Protein AF-A0A3D4XK20-F1 (afdb_monomer)

Sequence (192 aa):
MNPMIFRHKNAVRIKNGLNKYILTINEYNRIDTAYIFNFGKYAPDPLKRDHFRYHAPFIYSQFPIFECDQYLFMTFHTGSLSDRPAKMFRKGGAVGEYDYDFECSVFNKKTGEFQFILQPEINQLGFVEDFEGGPAVWPKYVSSDGYMITYMYAHEFKAHAETHEVSERFKQIAHSLKDTDNPVIVRVKLKQ

Mean predicted aligned error: 4.46 Å

Structure (mmCIF, N/CA/C/O backbone):
data_AF-A0A3D4XK20-F1
#
_entry.id   AF-A0A3D4XK20-F1
#
loop_
_atom_site.group_PDB
_atom_site.id
_atom_site.type_symbol
_atom_site.label_atom_id
_atom_site.label_alt_id
_atom_site.label_comp_id
_atom_site.label_asym_id
_atom_site.label_entity_id
_atom_site.label_seq_id
_atom_site.pdbx_PDB_ins_code
_atom_site.Cartn_x
_atom_site.Cartn_y
_atom_site.Cartn_z
_atom_site.occupancy
_atom_site.B_iso_or_equiv
_atom_site.auth_seq_id
_atom_site.auth_comp_id
_atom_site.auth_asym_id
_atom_site.auth_atom_id
_atom_site.pdbx_PDB_model_num
ATOM 1 N N . MET A 1 1 ? 18.146 -7.432 -3.112 1.00 71.81 1 MET A N 1
ATOM 2 C CA . MET A 1 1 ? 16.681 -7.546 -2.927 1.00 71.81 1 MET A CA 1
ATOM 3 C C . MET A 1 1 ? 16.246 -8.912 -3.418 1.00 71.81 1 MET A C 1
ATOM 5 O O . MET A 1 1 ? 16.754 -9.352 -4.443 1.00 71.81 1 MET A O 1
ATOM 9 N N . ASN A 1 2 ? 15.361 -9.593 -2.693 1.00 76.00 2 ASN A N 1
ATOM 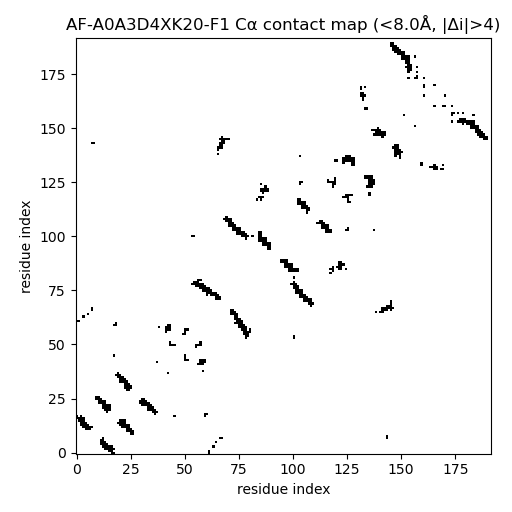10 C CA . ASN A 1 2 ? 14.953 -10.950 -3.057 1.00 76.00 2 ASN A CA 1
ATOM 11 C C . ASN A 1 2 ? 13.857 -10.919 -4.133 1.00 76.00 2 ASN A C 1
ATOM 13 O O . ASN A 1 2 ? 13.011 -10.018 -4.103 1.00 76.00 2 ASN A O 1
ATOM 17 N N . PRO A 1 3 ? 13.858 -11.866 -5.088 1.00 84.81 3 PRO A N 1
ATOM 18 C CA . PRO A 1 3 ? 12.727 -12.038 -5.985 1.00 84.81 3 PRO A CA 1
ATOM 19 C C . PRO A 1 3 ? 11.470 -12.371 -5.177 1.00 84.81 3 PRO A C 1
ATOM 21 O O . PRO A 1 3 ? 11.547 -13.006 -4.124 1.00 84.81 3 PRO A O 1
ATOM 24 N N . MET A 1 4 ? 10.313 -11.940 -5.673 1.00 88.75 4 MET A N 1
ATOM 25 C CA . MET A 1 4 ? 9.028 -12.215 -5.030 1.00 88.75 4 MET A CA 1
ATOM 26 C C . MET A 1 4 ? 8.110 -12.940 -5.993 1.00 88.75 4 MET A C 1
ATOM 28 O O . MET A 1 4 ? 8.011 -12.568 -7.164 1.00 88.75 4 MET A O 1
ATOM 32 N N . ILE A 1 5 ? 7.425 -13.951 -5.471 1.00 91.12 5 ILE A N 1
ATOM 33 C CA . ILE A 1 5 ? 6.418 -14.711 -6.196 1.00 91.12 5 ILE A CA 1
ATOM 34 C C . ILE A 1 5 ? 5.080 -14.458 -5.513 1.00 91.12 5 ILE A C 1
ATOM 36 O O . ILE A 1 5 ? 4.965 -14.599 -4.297 1.00 91.12 5 ILE A O 1
ATOM 40 N N . PHE A 1 6 ? 4.079 -14.065 -6.289 1.00 91.44 6 PHE A N 1
ATOM 41 C CA . PHE A 1 6 ? 2.705 -13.914 -5.819 1.00 91.44 6 PHE A CA 1
ATOM 42 C C . PHE A 1 6 ? 1.738 -14.387 -6.900 1.00 91.44 6 PHE A C 1
ATOM 44 O O . PHE A 1 6 ? 2.140 -14.661 -8.028 1.00 91.44 6 PHE A O 1
ATOM 51 N N . ARG A 1 7 ? 0.462 -14.551 -6.557 1.00 91.62 7 ARG A N 1
ATOM 52 C CA . ARG A 1 7 ? -0.546 -15.084 -7.477 1.00 91.62 7 ARG A CA 1
ATOM 53 C C . ARG A 1 7 ? -1.641 -14.059 -7.707 1.00 91.62 7 ARG A C 1
ATOM 55 O O . ARG A 1 7 ? -2.091 -13.419 -6.762 1.00 91.62 7 ARG A O 1
ATOM 62 N N . HIS A 1 8 ? -2.118 -13.990 -8.941 1.00 92.00 8 HIS A N 1
ATOM 63 C CA . HIS A 1 8 ? -3.358 -13.312 -9.282 1.00 92.00 8 HIS A CA 1
ATOM 64 C C . HIS A 1 8 ? -4.202 -14.247 -10.153 1.00 92.00 8 HIS A C 1
ATOM 66 O O . HIS A 1 8 ? -3.810 -14.606 -11.265 1.00 92.00 8 HIS A O 1
ATOM 72 N N . LYS A 1 9 ? -5.354 -14.679 -9.621 1.00 91.06 9 LYS A N 1
ATOM 73 C CA . LYS A 1 9 ? -6.204 -15.726 -10.216 1.00 91.06 9 LYS A CA 1
ATOM 74 C C . LYS A 1 9 ? -5.398 -17.007 -10.504 1.00 91.06 9 LYS A C 1
ATOM 76 O O . LYS A 1 9 ? -4.805 -17.573 -9.584 1.00 91.06 9 LYS A O 1
ATOM 81 N N . ASN A 1 10 ? -5.365 -17.443 -11.762 1.00 89.62 10 ASN A N 1
ATOM 82 C CA . ASN A 1 10 ? -4.671 -18.653 -12.211 1.00 89.62 10 ASN A CA 1
ATOM 83 C C . ASN A 1 10 ? -3.238 -18.379 -12.691 1.00 89.62 10 ASN A C 1
ATOM 85 O O . ASN A 1 10 ? -2.559 -19.295 -13.137 1.00 89.62 10 ASN A O 1
ATOM 89 N N . ALA A 1 11 ? -2.773 -17.131 -12.605 1.00 92.38 11 ALA A N 1
ATOM 90 C CA . ALA A 1 11 ? -1.464 -16.735 -13.092 1.00 92.38 11 ALA A CA 1
ATOM 91 C C . ALA A 1 11 ? -0.498 -16.447 -11.937 1.00 92.38 11 ALA A C 1
ATOM 93 O O . ALA A 1 11 ? -0.863 -15.865 -10.907 1.00 92.38 11 ALA A O 1
ATOM 94 N N . VAL A 1 12 ? 0.760 -16.834 -12.133 1.00 94.38 12 VAL A N 1
ATOM 95 C CA . VAL A 1 12 ? 1.858 -16.540 -11.211 1.00 94.38 12 VAL A CA 1
ATOM 96 C C . VAL A 1 12 ? 2.520 -15.235 -11.637 1.00 94.38 12 VAL A C 1
ATOM 98 O O . VAL A 1 12 ? 2.692 -14.954 -12.821 1.00 94.38 12 VAL A O 1
ATOM 101 N N . ARG A 1 13 ? 2.888 -14.414 -10.662 1.00 93.62 13 ARG A N 1
ATOM 102 C CA . ARG A 1 13 ? 3.628 -13.170 -10.838 1.00 93.62 13 ARG A CA 1
ATOM 103 C C . ARG A 1 13 ? 5.025 -13.345 -10.275 1.00 93.62 13 ARG A C 1
ATOM 105 O O . ARG A 1 13 ? 5.178 -13.826 -9.154 1.00 93.62 13 ARG A O 1
ATOM 112 N N . ILE A 1 14 ? 6.029 -12.918 -11.031 1.00 92.25 14 ILE A N 1
ATOM 113 C CA . ILE A 1 14 ? 7.422 -12.876 -10.591 1.00 92.25 14 ILE A CA 1
ATOM 114 C C . ILE A 1 14 ? 7.901 -11.435 -10.634 1.00 92.25 14 ILE A C 1
ATOM 116 O O . ILE A 1 14 ? 8.051 -10.851 -11.706 1.00 92.25 14 ILE A O 1
ATOM 120 N N . LYS A 1 15 ? 8.203 -10.878 -9.464 1.00 89.75 15 LYS A N 1
ATOM 121 C CA . LYS A 1 15 ? 8.967 -9.640 -9.340 1.00 89.75 15 LYS A CA 1
ATOM 122 C C . LYS A 1 15 ? 10.445 -9.990 -9.301 1.00 89.75 15 LYS A C 1
ATOM 124 O O . LYS A 1 15 ? 10.901 -10.652 -8.366 1.00 89.75 15 LYS A O 1
ATOM 129 N N . ASN A 1 16 ? 11.195 -9.565 -10.313 1.00 78.06 16 ASN A N 1
ATOM 130 C CA . ASN A 1 16 ? 12.624 -9.852 -10.361 1.00 78.06 16 ASN A CA 1
ATOM 131 C C . ASN A 1 16 ? 13.391 -9.057 -9.282 1.00 78.06 16 ASN A C 1
ATOM 133 O O . ASN A 1 16 ? 12.976 -7.976 -8.862 1.00 78.06 16 ASN A O 1
ATOM 137 N N . GLY A 1 17 ? 14.530 -9.590 -8.827 1.00 67.44 17 GLY A N 1
ATOM 138 C CA . GLY A 1 17 ? 15.315 -9.075 -7.690 1.00 67.44 17 GLY A CA 1
ATOM 139 C C . GLY A 1 17 ? 15.980 -7.699 -7.867 1.00 67.44 17 GLY A C 1
ATOM 140 O O . GLY A 1 17 ? 16.887 -7.368 -7.111 1.00 67.44 17 GLY A O 1
ATOM 141 N N . LEU A 1 18 ? 15.542 -6.894 -8.838 1.00 66.19 18 LEU A N 1
ATOM 142 C CA . LEU A 1 18 ? 16.057 -5.555 -9.154 1.00 66.19 18 LEU A CA 1
ATOM 143 C C . LEU A 1 18 ? 14.940 -4.525 -9.390 1.00 66.19 18 LEU A C 1
ATOM 145 O O . LEU A 1 18 ? 15.214 -3.432 -9.870 1.00 66.19 18 LEU A O 1
ATOM 149 N N . ASN A 1 19 ? 13.684 -4.866 -9.073 1.00 73.75 19 ASN A N 1
ATOM 150 C CA . ASN A 1 19 ? 12.516 -3.989 -9.245 1.00 73.75 19 ASN A CA 1
ATOM 151 C C . ASN A 1 19 ? 12.283 -3.498 -10.665 1.00 73.75 19 ASN A C 1
ATOM 153 O O . ASN A 1 19 ? 11.668 -2.458 -10.848 1.00 73.75 19 ASN A O 1
ATOM 157 N N . LYS A 1 20 ? 12.760 -4.228 -11.669 1.00 82.12 20 LYS A N 1
ATOM 158 C CA . LYS A 1 20 ? 12.630 -3.800 -13.061 1.00 82.12 20 LYS A CA 1
ATOM 159 C C . LYS A 1 20 ? 11.367 -4.352 -13.704 1.00 82.12 20 LYS A C 1
ATOM 161 O O . LYS A 1 20 ? 10.763 -3.679 -14.530 1.00 82.12 20 LYS A O 1
ATOM 166 N N . TYR A 1 21 ? 10.976 -5.565 -13.316 1.00 89.50 21 TYR A N 1
ATOM 167 C CA . TYR A 1 21 ? 9.881 -6.280 -13.953 1.00 89.50 21 TYR A CA 1
ATOM 168 C C . TYR A 1 21 ? 8.972 -6.971 -12.943 1.00 89.50 21 TYR A C 1
ATOM 170 O O . TYR A 1 21 ? 9.456 -7.600 -11.996 1.00 89.50 21 TYR A O 1
ATOM 178 N N . ILE A 1 22 ? 7.670 -6.932 -13.222 1.00 93.44 22 ILE A N 1
ATOM 179 C CA . ILE A 1 22 ? 6.710 -7.949 -12.784 1.00 93.44 22 ILE A CA 1
ATOM 180 C C . ILE A 1 22 ? 6.321 -8.741 -14.025 1.00 93.44 22 ILE A C 1
ATOM 182 O O . ILE A 1 22 ? 5.695 -8.206 -14.939 1.00 93.44 22 ILE A O 1
ATOM 186 N N . LEU A 1 23 ? 6.708 -10.008 -14.058 1.00 94.06 23 LEU A N 1
ATOM 187 C CA . LEU A 1 23 ? 6.415 -10.924 -15.152 1.00 94.06 23 LEU A CA 1
ATOM 188 C C . LEU A 1 23 ? 5.221 -11.792 -14.781 1.00 94.06 23 LEU A C 1
ATOM 190 O O . LEU A 1 23 ? 5.143 -12.296 -13.660 1.00 94.06 23 LEU A O 1
ATOM 194 N N . THR A 1 24 ? 4.313 -11.988 -15.725 1.00 94.88 24 THR A N 1
ATOM 195 C CA . THR A 1 24 ? 3.222 -12.952 -15.599 1.00 94.88 24 THR A CA 1
ATOM 196 C C . THR A 1 24 ? 3.633 -14.267 -16.224 1.00 94.88 24 THR A C 1
ATOM 198 O O . THR A 1 24 ? 3.989 -14.280 -17.393 1.00 94.88 24 THR A O 1
ATOM 201 N N . ILE A 1 25 ? 3.547 -15.355 -15.464 1.00 95.19 25 ILE A N 1
ATOM 202 C CA . ILE A 1 25 ? 3.554 -16.722 -15.982 1.00 95.19 25 ILE A CA 1
ATOM 203 C C . ILE A 1 25 ? 2.107 -17.206 -15.996 1.00 95.19 25 ILE A C 1
ATOM 205 O O . ILE A 1 25 ? 1.456 -17.273 -14.947 1.00 95.19 25 ILE A O 1
ATOM 209 N N . ASN A 1 26 ? 1.600 -17.508 -17.185 1.00 93.56 26 ASN A N 1
ATOM 210 C CA . ASN A 1 26 ? 0.245 -18.016 -17.363 1.00 93.56 26 ASN A CA 1
ATOM 211 C C . ASN A 1 26 ? 0.148 -19.531 -17.137 1.00 93.56 26 ASN A C 1
ATOM 213 O O . ASN A 1 26 ? 1.140 -20.208 -16.873 1.00 93.56 26 ASN A O 1
ATOM 217 N N . GLU A 1 27 ? -1.065 -20.065 -17.263 1.00 92.75 27 GLU A N 1
ATOM 218 C CA . GLU A 1 27 ? -1.370 -21.490 -17.068 1.00 92.75 27 GLU A CA 1
ATOM 219 C C . GLU A 1 27 ? -0.611 -22.435 -18.022 1.00 92.75 27 GLU A C 1
ATOM 221 O O . GLU A 1 27 ? -0.456 -23.615 -17.724 1.00 92.75 27 GLU A O 1
ATOM 226 N N . TYR A 1 28 ? -0.074 -21.914 -19.131 1.00 94.25 28 TYR A N 1
ATOM 227 C CA . TYR A 1 28 ? 0.740 -22.660 -20.097 1.00 94.25 28 TYR A CA 1
ATOM 228 C C . TYR A 1 28 ? 2.248 -22.544 -19.830 1.00 94.25 28 TYR A C 1
ATOM 230 O O . TYR A 1 28 ? 3.051 -22.892 -20.699 1.00 94.25 28 TYR A O 1
ATOM 238 N N . ASN A 1 29 ? 2.651 -22.025 -18.664 1.00 90.94 29 ASN A N 1
ATOM 239 C CA . ASN A 1 29 ? 4.041 -21.734 -18.295 1.00 90.94 29 ASN A CA 1
ATOM 240 C C . ASN A 1 29 ? 4.752 -20.766 -19.260 1.00 90.94 29 A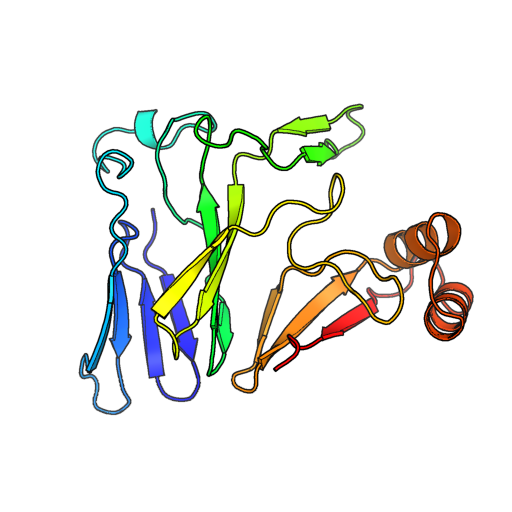SN A C 1
ATOM 242 O O . ASN A 1 29 ? 5.971 -20.826 -19.428 1.00 90.94 29 ASN A O 1
ATOM 246 N N . ARG A 1 30 ? 4.003 -19.863 -19.905 1.00 94.19 30 ARG A N 1
ATOM 247 C CA . ARG A 1 30 ? 4.546 -18.835 -20.807 1.00 94.19 30 ARG A CA 1
ATOM 248 C C . ARG A 1 30 ? 4.486 -17.462 -20.158 1.00 94.19 30 ARG A C 1
ATOM 250 O O . ARG A 1 30 ? 3.584 -17.182 -19.371 1.00 94.19 30 ARG A O 1
ATOM 257 N N . ILE A 1 31 ? 5.430 -16.601 -20.538 1.00 93.81 31 ILE A N 1
ATOM 258 C CA . ILE A 1 31 ? 5.373 -15.181 -20.198 1.00 93.81 31 ILE A CA 1
ATOM 259 C C . ILE A 1 31 ? 4.509 -14.469 -21.238 1.00 93.81 31 ILE A C 1
ATOM 261 O O . ILE A 1 31 ? 4.873 -14.457 -22.410 1.00 93.81 31 ILE A O 1
ATOM 265 N N . ASP A 1 32 ? 3.385 -13.886 -20.819 1.00 92.38 32 ASP A N 1
ATOM 266 C CA . ASP A 1 32 ? 2.480 -13.141 -21.713 1.00 92.38 32 ASP A CA 1
ATOM 267 C C . ASP A 1 32 ? 2.363 -11.647 -21.383 1.00 92.38 32 ASP A C 1
ATOM 269 O O . ASP A 1 32 ? 2.004 -10.852 -22.245 1.00 92.38 32 ASP A O 1
ATOM 273 N N . THR A 1 33 ? 2.710 -11.252 -20.157 1.00 92.00 33 THR A N 1
ATOM 274 C CA . THR A 1 33 ? 2.580 -9.875 -19.675 1.00 92.00 33 THR A CA 1
ATOM 275 C C . THR A 1 33 ? 3.803 -9.488 -18.859 1.00 92.00 33 THR A C 1
ATOM 277 O O . THR A 1 33 ? 4.234 -10.236 -17.975 1.00 92.00 33 THR A O 1
ATOM 280 N N . ALA A 1 34 ? 4.329 -8.287 -19.103 1.00 92.06 34 ALA A N 1
ATOM 281 C CA . ALA A 1 34 ? 5.406 -7.695 -18.321 1.00 92.06 34 ALA A CA 1
ATOM 282 C C . ALA A 1 34 ? 5.054 -6.255 -17.929 1.00 92.06 34 ALA A C 1
ATOM 284 O O . ALA A 1 34 ? 4.869 -5.404 -18.795 1.00 92.06 34 ALA A O 1
ATOM 285 N N . TYR A 1 35 ? 5.018 -5.972 -16.627 1.00 92.19 35 TYR A N 1
ATOM 286 C CA . TYR A 1 35 ? 5.010 -4.599 -16.119 1.00 92.19 35 TYR A CA 1
ATOM 287 C C . TYR A 1 35 ? 6.455 -4.157 -15.918 1.00 92.19 35 TYR A C 1
ATOM 289 O O . TYR A 1 35 ? 7.214 -4.844 -15.231 1.00 92.19 35 TYR A O 1
ATOM 297 N N . ILE A 1 36 ? 6.839 -3.040 -16.535 1.00 91.38 36 ILE A N 1
ATOM 298 C CA . ILE A 1 36 ? 8.217 -2.543 -16.548 1.00 91.38 36 ILE A CA 1
ATOM 299 C C . ILE A 1 36 ? 8.287 -1.267 -15.716 1.00 91.38 36 ILE A C 1
ATOM 301 O O . ILE A 1 36 ? 7.622 -0.286 -16.037 1.00 91.38 36 ILE A O 1
ATOM 305 N N . PHE A 1 37 ? 9.130 -1.258 -14.687 1.00 89.69 37 PHE A N 1
ATOM 306 C CA . PHE A 1 37 ? 9.426 -0.041 -13.940 1.00 89.69 37 PHE A CA 1
ATOM 307 C C . PHE A 1 37 ? 10.665 0.638 -14.510 1.00 89.69 37 PHE A C 1
ATOM 309 O O . PHE A 1 37 ? 11.729 0.026 -14.633 1.00 89.69 37 PHE A O 1
ATOM 316 N N . ASN A 1 38 ? 10.528 1.922 -14.831 1.00 90.56 38 ASN A N 1
ATOM 317 C CA . ASN A 1 38 ? 11.633 2.769 -15.249 1.00 90.56 38 ASN A CA 1
ATOM 318 C C . ASN A 1 38 ? 11.826 3.899 -14.234 1.00 90.56 38 ASN A C 1
ATOM 320 O O . ASN A 1 38 ? 11.110 4.894 -14.263 1.00 90.56 38 ASN A O 1
ATOM 324 N N . PHE A 1 39 ? 12.810 3.746 -13.348 1.00 90.81 39 PHE A N 1
ATOM 325 C CA . PHE A 1 39 ? 13.141 4.757 -12.336 1.00 90.81 39 PHE A CA 1
ATOM 326 C C . PHE A 1 39 ? 14.113 5.834 -12.849 1.00 90.81 39 PHE A C 1
ATOM 328 O O . PHE A 1 39 ? 14.512 6.719 -12.090 1.00 90.81 39 PHE A O 1
ATOM 335 N N . GLY A 1 40 ? 14.533 5.769 -14.120 1.00 92.88 40 GLY A N 1
ATOM 336 C CA . GLY A 1 40 ? 15.501 6.698 -14.701 1.00 92.88 40 GLY A CA 1
ATOM 337 C C . GLY A 1 40 ? 16.776 6.811 -13.859 1.00 92.88 40 GLY A C 1
ATOM 338 O O . GLY A 1 40 ? 17.357 5.807 -13.447 1.00 92.88 40 GLY A O 1
ATOM 339 N N . LYS A 1 41 ? 17.187 8.049 -13.564 1.00 93.75 41 LYS A N 1
ATOM 340 C CA . LYS A 1 41 ? 18.378 8.353 -12.749 1.00 93.75 41 LYS A CA 1
ATOM 341 C C . LYS A 1 41 ? 18.282 7.905 -11.282 1.00 93.75 41 LYS A C 1
ATOM 343 O O . LYS A 1 41 ? 19.294 7.910 -10.594 1.00 93.75 41 LYS A O 1
ATOM 348 N N . TYR A 1 42 ? 17.090 7.534 -10.813 1.00 93.94 42 TYR A N 1
ATOM 349 C CA . TYR A 1 42 ? 16.843 7.103 -9.434 1.00 93.94 42 TYR A CA 1
ATOM 350 C C . TYR A 1 42 ? 16.898 5.581 -9.264 1.00 93.94 42 TYR A C 1
ATOM 352 O O . TYR A 1 42 ? 16.637 5.076 -8.173 1.00 93.94 42 TYR A O 1
ATOM 360 N N . ALA A 1 43 ? 17.223 4.829 -10.319 1.00 92.06 43 ALA A N 1
ATOM 361 C CA . ALA A 1 43 ? 17.427 3.392 -10.207 1.00 92.06 43 ALA A CA 1
ATOM 362 C C . ALA A 1 43 ? 18.671 3.089 -9.343 1.00 92.06 43 ALA A C 1
ATOM 364 O O . ALA A 1 43 ? 19.744 3.638 -9.612 1.00 92.06 43 ALA A O 1
ATOM 365 N N . PRO A 1 44 ? 18.574 2.213 -8.326 1.00 91.06 44 PRO A N 1
ATOM 366 C CA . PRO A 1 44 ? 19.739 1.822 -7.547 1.00 91.06 44 PRO A CA 1
ATOM 367 C C . PRO A 1 44 ? 20.657 0.896 -8.355 1.00 91.06 44 PRO A C 1
ATOM 369 O O . PRO A 1 44 ? 20.195 0.047 -9.120 1.00 91.06 44 PRO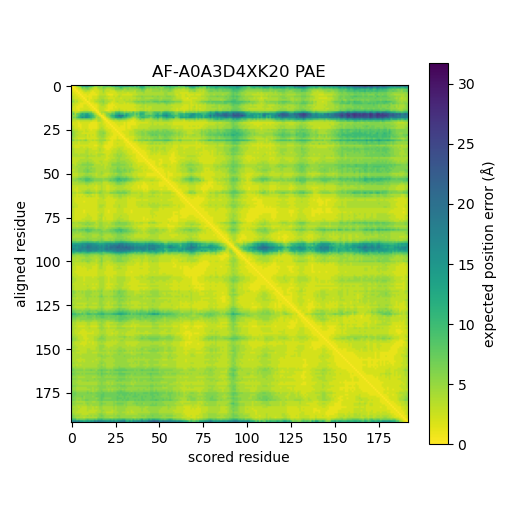 A O 1
ATOM 372 N N . ASP A 1 45 ? 21.963 1.009 -8.123 1.00 90.62 45 ASP A N 1
ATOM 373 C CA . ASP A 1 45 ? 22.947 0.044 -8.599 1.00 90.62 45 ASP A CA 1
ATOM 374 C C . ASP A 1 45 ? 23.009 -1.118 -7.592 1.00 90.62 45 ASP A C 1
ATOM 376 O O . ASP A 1 45 ? 23.374 -0.905 -6.433 1.00 90.62 45 ASP A O 1
ATOM 380 N N . PRO A 1 46 ? 22.659 -2.356 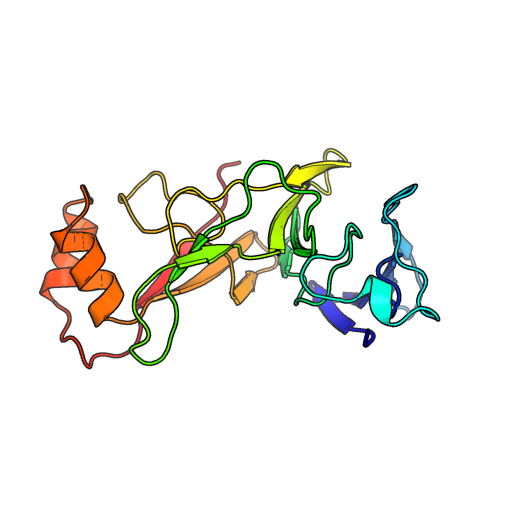-7.986 1.00 86.75 46 PRO A N 1
ATOM 381 C CA . PRO A 1 46 ? 22.637 -3.494 -7.071 1.00 86.75 46 PRO A CA 1
ATOM 382 C C . PRO A 1 46 ? 24.004 -3.871 -6.498 1.00 86.75 46 PRO A C 1
ATOM 384 O O . PRO A 1 46 ? 24.057 -4.572 -5.486 1.00 86.75 46 PRO A O 1
ATOM 387 N N . LEU A 1 47 ? 25.099 -3.430 -7.120 1.00 89.38 47 LEU A N 1
ATOM 388 C CA . LEU A 1 47 ? 26.456 -3.680 -6.637 1.00 89.38 47 LEU A CA 1
ATOM 389 C C . LEU A 1 47 ? 26.882 -2.674 -5.557 1.00 89.38 47 LEU A C 1
ATOM 391 O O . LEU A 1 47 ? 27.869 -2.901 -4.856 1.00 89.38 47 LEU A O 1
ATOM 395 N N . LYS A 1 48 ? 26.125 -1.586 -5.378 1.00 92.31 48 LYS A N 1
ATOM 396 C CA . LYS A 1 48 ? 26.434 -0.489 -4.459 1.00 92.31 48 LYS A CA 1
ATOM 397 C C . LYS A 1 48 ? 25.522 -0.515 -3.238 1.00 92.31 48 LYS A C 1
ATOM 399 O O . LYS A 1 48 ? 24.364 -0.112 -3.277 1.00 92.31 48 LYS A O 1
ATOM 404 N N . ARG A 1 49 ? 26.050 -1.005 -2.113 1.00 89.38 49 ARG A N 1
ATOM 405 C CA . ARG A 1 49 ? 25.279 -1.167 -0.861 1.00 89.38 49 ARG A CA 1
ATOM 406 C C . ARG A 1 49 ? 24.722 0.148 -0.311 1.00 89.38 49 ARG A C 1
ATOM 408 O O . ARG A 1 49 ? 23.685 0.143 0.343 1.00 89.38 49 ARG A O 1
ATOM 415 N N . ASP A 1 50 ? 25.407 1.257 -0.543 1.00 93.38 50 ASP A N 1
ATOM 416 C CA . ASP A 1 50 ? 24.998 2.599 -0.131 1.00 93.38 50 ASP A CA 1
ATOM 417 C C . ASP A 1 50 ? 23.725 3.088 -0.834 1.00 93.38 50 ASP A C 1
ATOM 419 O O . ASP A 1 50 ? 22.983 3.862 -0.233 1.00 93.38 50 ASP A O 1
ATOM 423 N N . HIS A 1 51 ? 23.399 2.561 -2.021 1.00 92.38 51 HIS A N 1
ATOM 424 C CA . HIS A 1 51 ? 22.143 2.865 -2.717 1.00 92.38 51 HIS A CA 1
ATOM 425 C C . HIS A 1 51 ? 20.897 2.301 -2.006 1.00 92.38 51 HIS A C 1
ATOM 427 O O . HIS A 1 51 ? 19.780 2.686 -2.336 1.00 92.38 51 HIS A O 1
ATOM 433 N N . PHE A 1 52 ? 21.078 1.399 -1.036 1.00 90.25 52 PHE A N 1
ATOM 434 C CA . PHE A 1 52 ? 20.002 0.759 -0.268 1.00 90.25 52 PHE A CA 1
ATOM 435 C C . PHE A 1 52 ? 19.987 1.194 1.205 1.00 90.25 52 PHE A C 1
ATOM 437 O O . PHE A 1 52 ? 19.446 0.495 2.063 1.00 90.25 52 PHE A O 1
ATOM 444 N N . ARG A 1 53 ? 20.640 2.317 1.529 1.00 90.44 53 ARG A N 1
ATOM 445 C CA . ARG A 1 53 ? 20.529 2.951 2.850 1.00 90.44 53 ARG A CA 1
ATOM 446 C C . ARG A 1 53 ? 19.206 3.707 2.954 1.00 90.44 53 ARG A C 1
ATOM 448 O O . ARG A 1 53 ? 18.730 4.223 1.955 1.00 90.44 53 ARG A O 1
ATOM 455 N N . TYR A 1 54 ? 18.706 3.828 4.184 1.00 84.19 54 TYR A N 1
ATOM 456 C CA . TYR A 1 54 ? 17.421 4.445 4.536 1.00 84.19 54 TYR A CA 1
ATOM 457 C C . TYR A 1 54 ? 17.191 5.795 3.814 1.00 84.19 54 TYR A C 1
ATOM 459 O O . TYR A 1 54 ? 16.314 5.922 2.979 1.00 84.19 54 TYR A O 1
ATOM 467 N N . HIS A 1 55 ? 18.094 6.767 3.945 1.00 88.19 55 HIS A N 1
ATOM 468 C CA . HIS A 1 55 ? 17.896 8.074 3.295 1.00 88.19 55 HIS A CA 1
ATOM 469 C C . HIS A 1 55 ? 18.495 8.202 1.881 1.00 88.19 55 HIS A C 1
ATOM 471 O O . HIS A 1 55 ? 18.653 9.317 1.370 1.00 88.19 55 HIS A O 1
ATOM 477 N N . ALA A 1 56 ? 18.880 7.095 1.237 1.00 92.75 56 ALA A N 1
ATOM 478 C CA . ALA A 1 56 ? 19.515 7.151 -0.077 1.00 92.75 56 ALA A CA 1
ATOM 479 C C . ALA A 1 56 ? 18.517 7.637 -1.151 1.00 92.75 56 ALA A C 1
ATOM 481 O O . ALA A 1 56 ? 17.364 7.209 -1.144 1.00 92.75 56 ALA A O 1
ATOM 482 N N . PRO A 1 57 ? 18.930 8.495 -2.100 1.00 94.75 57 PRO A N 1
ATOM 483 C CA . PRO A 1 57 ? 18.027 9.095 -3.081 1.00 94.75 57 PRO A CA 1
ATOM 484 C C . PRO A 1 57 ? 17.737 8.147 -4.263 1.00 94.75 57 PRO A C 1
ATOM 486 O O . PRO A 1 57 ? 17.929 8.504 -5.427 1.00 94.75 57 PRO A O 1
ATOM 489 N N . PHE A 1 58 ? 17.308 6.915 -3.971 1.00 93.94 58 PHE A N 1
ATOM 490 C CA . PHE A 1 58 ? 17.010 5.879 -4.963 1.00 93.94 58 PHE A CA 1
ATOM 491 C C . PHE A 1 58 ? 15.633 5.263 -4.737 1.00 93.94 58 PHE A C 1
ATOM 493 O O . PHE A 1 58 ? 15.203 5.062 -3.600 1.00 93.94 58 PHE A O 1
ATOM 500 N N . ILE A 1 59 ? 14.970 4.906 -5.839 1.00 92.88 59 ILE A N 1
ATOM 501 C CA . ILE A 1 59 ? 13.627 4.330 -5.827 1.00 92.88 59 ILE A CA 1
ATOM 502 C C . ILE A 1 59 ? 13.708 2.826 -6.027 1.00 92.88 59 ILE A C 1
ATOM 504 O O . ILE A 1 59 ? 14.249 2.328 -7.017 1.00 92.88 59 ILE A O 1
ATOM 508 N N . TYR A 1 60 ? 13.138 2.084 -5.084 1.00 91.06 60 TYR A N 1
ATOM 509 C CA . TYR A 1 60 ? 13.091 0.631 -5.149 1.00 91.06 60 TYR A CA 1
ATOM 510 C C . TYR A 1 60 ? 11.918 0.091 -4.332 1.00 91.06 60 TYR A C 1
ATOM 512 O O . TYR A 1 60 ? 11.542 0.657 -3.320 1.00 91.06 60 TYR A O 1
ATOM 520 N N . SER A 1 61 ? 11.319 -1.024 -4.736 1.00 89.12 61 SER A N 1
ATOM 521 C CA . SER A 1 61 ? 10.278 -1.694 -3.953 1.00 89.12 61 SER A CA 1
ATOM 522 C C . SER A 1 61 ? 10.845 -2.934 -3.266 1.00 89.12 61 SER A C 1
ATOM 524 O O . SER A 1 61 ? 11.482 -3.773 -3.902 1.00 89.12 61 SER A O 1
ATOM 526 N N . GLN A 1 62 ? 10.604 -3.093 -1.971 1.00 85.25 62 GLN A N 1
ATOM 527 C CA . GLN A 1 62 ? 10.993 -4.298 -1.221 1.00 85.25 62 GLN A CA 1
ATOM 528 C C . GLN A 1 62 ? 9.814 -4.993 -0.533 1.00 85.25 62 GLN A C 1
ATOM 530 O O . GLN A 1 62 ? 9.989 -6.048 0.070 1.00 85.25 62 GLN A O 1
ATOM 535 N N . PHE A 1 63 ? 8.624 -4.406 -0.632 1.00 89.00 63 PHE A N 1
ATOM 536 C CA . PHE A 1 63 ? 7.416 -4.891 0.019 1.00 89.00 63 PHE A CA 1
ATOM 537 C C . PHE A 1 63 ? 6.588 -5.793 -0.903 1.00 89.00 63 PHE A C 1
ATOM 539 O O . PHE A 1 63 ? 6.774 -5.763 -2.125 1.00 89.00 63 PHE A O 1
ATOM 546 N N . PRO A 1 64 ? 5.662 -6.587 -0.330 1.00 89.75 64 PRO A N 1
ATOM 547 C CA . PRO A 1 64 ? 4.631 -7.278 -1.091 1.00 89.75 64 PRO A CA 1
ATOM 548 C C . PRO A 1 64 ? 3.895 -6.355 -2.054 1.00 89.75 64 PRO A C 1
ATOM 550 O O . PRO A 1 64 ? 3.577 -5.213 -1.731 1.00 89.75 64 PRO A O 1
ATOM 553 N N . ILE A 1 65 ? 3.624 -6.892 -3.241 1.00 92.94 65 ILE A N 1
ATOM 554 C CA . ILE A 1 65 ? 2.737 -6.279 -4.220 1.00 92.94 65 ILE A CA 1
ATOM 555 C C . ILE A 1 65 ? 1.381 -6.941 -4.071 1.00 92.94 65 ILE A C 1
ATOM 557 O O . ILE A 1 65 ? 1.290 -8.170 -4.014 1.00 92.94 65 ILE A O 1
ATOM 561 N N . PHE A 1 66 ? 0.336 -6.126 -4.044 1.00 94.94 66 PHE A N 1
ATOM 562 C CA . PHE A 1 66 ? -1.032 -6.614 -4.063 1.00 94.94 66 PHE A CA 1
ATOM 563 C C . PHE A 1 66 ? -1.679 -6.294 -5.407 1.00 94.94 66 PHE A C 1
ATOM 565 O O . PHE A 1 66 ? -1.444 -5.233 -5.981 1.00 94.94 66 PHE A O 1
ATOM 572 N N . GLU A 1 67 ? -2.489 -7.213 -5.926 1.00 95.31 67 GLU A N 1
ATOM 573 C CA . GLU A 1 67 ? -3.066 -7.094 -7.265 1.00 95.31 67 GLU A CA 1
ATOM 574 C C . GLU A 1 67 ? -4.544 -7.485 -7.276 1.00 95.31 67 GLU A C 1
ATOM 576 O O . GLU A 1 67 ? -4.908 -8.599 -6.894 1.00 95.31 67 GLU A O 1
ATOM 581 N N . CYS A 1 68 ? -5.380 -6.601 -7.819 1.00 95.38 68 CYS A N 1
ATOM 582 C CA . CYS A 1 68 ? -6.727 -6.931 -8.287 1.00 95.38 68 CYS A CA 1
ATOM 583 C C . CYS A 1 68 ? -6.811 -6.791 -9.807 1.00 95.38 68 CYS A C 1
ATOM 585 O O . CYS A 1 68 ? -5.828 -6.452 -10.458 1.00 95.38 68 CYS A O 1
ATOM 587 N N . ASP A 1 69 ? -7.979 -7.023 -10.400 1.00 94.44 69 ASP A N 1
ATOM 588 C CA . ASP A 1 69 ? -8.165 -6.933 -11.854 1.00 94.44 69 ASP A CA 1
ATOM 589 C C . ASP A 1 69 ? -7.795 -5.567 -12.444 1.00 94.44 69 ASP A C 1
ATOM 591 O O . ASP A 1 69 ? -7.293 -5.504 -13.564 1.00 94.44 69 ASP A O 1
ATOM 595 N N . GLN A 1 70 ? -7.987 -4.486 -11.687 1.00 95.38 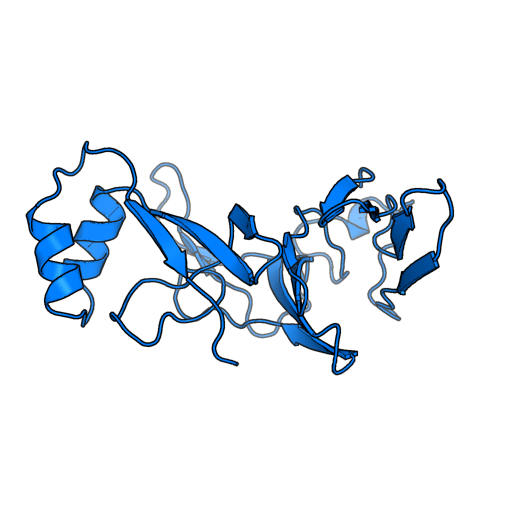70 GLN A N 1
ATOM 596 C CA . GLN A 1 70 ? -7.778 -3.119 -12.168 1.00 95.38 70 GLN A CA 1
ATOM 597 C C . GLN A 1 70 ? -6.473 -2.485 -11.687 1.00 95.38 70 GLN A C 1
ATOM 599 O O . GLN A 1 70 ? -5.931 -1.640 -12.392 1.00 95.38 70 GLN A O 1
ATOM 604 N N . TYR A 1 71 ? -5.944 -2.889 -10.531 1.00 96.88 71 TYR A N 1
ATOM 605 C CA . TYR A 1 71 ? -4.863 -2.159 -9.873 1.00 96.88 71 TYR A CA 1
ATOM 606 C C . TYR A 1 71 ? -3.718 -3.060 -9.411 1.00 96.88 71 TYR A C 1
ATOM 608 O O . TYR A 1 71 ? -3.938 -4.199 -8.990 1.00 96.88 71 TYR A O 1
ATOM 616 N N . LEU A 1 72 ? -2.504 -2.508 -9.447 1.00 96.06 72 LEU A N 1
ATOM 617 C CA . LEU A 1 72 ? -1.366 -2.955 -8.643 1.00 96.06 72 LEU A CA 1
ATOM 618 C C . LEU A 1 72 ? -1.155 -1.957 -7.501 1.00 96.06 72 LEU A C 1
ATOM 620 O O . LEU A 1 72 ? -1.048 -0.756 -7.744 1.00 96.06 72 LEU A O 1
ATOM 624 N N . PHE A 1 73 ? -1.060 -2.462 -6.277 1.00 96.94 73 PHE A N 1
ATOM 625 C CA . PHE A 1 73 ? -0.748 -1.696 -5.074 1.00 96.94 73 PHE A CA 1
ATOM 626 C C . PHE A 1 73 ? 0.670 -2.034 -4.638 1.00 96.94 73 PHE A C 1
ATOM 628 O O . PHE A 1 73 ? 1.011 -3.208 -4.456 1.00 96.94 73 PHE A O 1
ATOM 635 N N . MET A 1 74 ? 1.508 -1.012 -4.509 1.00 95.12 74 MET A N 1
ATOM 636 C CA . MET A 1 74 ? 2.942 -1.178 -4.291 1.00 95.12 74 MET A CA 1
ATOM 637 C C . MET A 1 74 ? 3.453 -0.146 -3.300 1.00 95.12 74 MET A C 1
ATOM 639 O O . MET A 1 74 ? 2.956 0.976 -3.244 1.00 95.12 74 MET A O 1
ATOM 643 N N . THR A 1 75 ? 4.491 -0.515 -2.560 1.00 94.56 75 THR A N 1
ATOM 644 C CA . THR A 1 75 ? 5.226 0.411 -1.701 1.00 94.56 75 THR A CA 1
ATOM 645 C C . THR A 1 75 ? 6.646 0.558 -2.233 1.00 94.56 75 THR A C 1
ATOM 647 O O . THR A 1 75 ? 7.322 -0.449 -2.493 1.00 94.56 75 THR A O 1
ATOM 650 N N . PHE A 1 76 ? 7.095 1.798 -2.395 1.00 93.62 76 PHE A N 1
ATOM 651 C CA . PHE A 1 76 ? 8.439 2.129 -2.861 1.00 93.62 76 PHE A CA 1
ATOM 652 C C . PHE A 1 76 ? 9.204 2.866 -1.782 1.00 93.62 76 PHE A C 1
ATOM 654 O O . PHE A 1 76 ? 8.659 3.735 -1.122 1.00 93.62 76 PHE A O 1
ATOM 661 N N . HIS A 1 77 ? 10.475 2.524 -1.644 1.00 93.88 77 HIS A N 1
ATOM 662 C CA . HIS A 1 77 ? 11.462 3.378 -1.024 1.00 93.88 77 HIS A CA 1
ATOM 663 C C . HIS A 1 77 ? 11.596 4.650 -1.853 1.00 93.88 77 HIS A C 1
ATOM 665 O O . HIS A 1 77 ? 11.756 4.558 -3.073 1.00 93.88 77 HIS A O 1
ATOM 671 N N . THR A 1 78 ? 11.553 5.799 -1.202 1.00 93.69 78 THR A N 1
ATOM 672 C CA . THR A 1 78 ? 11.803 7.111 -1.805 1.00 93.69 78 THR A CA 1
ATOM 673 C C . THR A 1 78 ? 12.956 7.831 -1.109 1.00 93.69 78 THR A C 1
ATOM 675 O O . THR A 1 78 ? 13.605 8.666 -1.741 1.00 93.69 78 THR A O 1
ATOM 678 N N . GLY A 1 79 ? 13.294 7.460 0.132 1.00 90.88 79 GLY A N 1
ATOM 679 C CA . GLY A 1 79 ? 14.393 8.066 0.881 1.00 90.88 79 GLY A CA 1
ATOM 680 C C . GLY A 1 79 ? 14.275 9.589 0.911 1.00 90.88 79 GLY A C 1
ATOM 681 O O . GLY A 1 79 ? 13.192 10.150 1.056 1.00 90.88 79 GLY A O 1
ATOM 682 N N . SER A 1 80 ? 15.391 10.273 0.662 1.00 92.50 80 SER A N 1
ATOM 683 C CA . SER A 1 80 ? 15.446 11.742 0.616 1.00 92.50 80 SER A CA 1
ATOM 684 C C . SER A 1 80 ? 14.828 12.384 -0.639 1.00 92.50 80 SER A C 1
ATOM 686 O O . SER A 1 80 ? 14.930 13.596 -0.805 1.00 92.50 80 SER A O 1
ATOM 688 N N . LEU A 1 81 ? 14.205 11.610 -1.540 1.00 94.12 81 LEU A N 1
ATOM 689 C CA . LEU A 1 81 ? 13.540 12.148 -2.737 1.00 94.12 81 LEU A CA 1
ATOM 690 C C . LEU A 1 81 ? 12.132 12.679 -2.468 1.00 94.12 81 LEU A C 1
ATOM 692 O O . LEU A 1 81 ? 11.584 13.371 -3.322 1.00 94.12 81 LEU A O 1
ATOM 696 N N . SER A 1 82 ? 11.522 12.303 -1.345 1.00 91.25 82 SER A N 1
ATOM 697 C CA . SER A 1 82 ? 10.183 12.768 -1.007 1.00 91.25 82 SER A CA 1
ATOM 698 C C . SER A 1 82 ? 10.236 14.168 -0.412 1.00 91.25 82 SER A C 1
ATOM 700 O O . SER A 1 82 ? 10.858 14.376 0.627 1.00 91.25 82 SER A O 1
ATOM 702 N N . ASP A 1 83 ? 9.520 15.115 -1.018 1.00 89.25 83 ASP A N 1
ATOM 703 C CA . ASP A 1 83 ? 9.322 16.445 -0.425 1.00 89.25 83 ASP A CA 1
ATOM 704 C C . ASP A 1 83 ? 8.367 16.398 0.783 1.00 89.25 83 ASP A C 1
ATOM 706 O O . ASP A 1 83 ? 8.289 17.341 1.571 1.00 89.25 83 ASP A O 1
ATOM 710 N N . ARG A 1 84 ? 7.591 15.312 0.908 1.00 90.94 84 ARG A N 1
ATOM 711 C CA . ARG A 1 84 ? 6.591 15.096 1.960 1.00 90.94 84 ARG A CA 1
ATOM 712 C C . ARG A 1 84 ? 6.640 13.638 2.432 1.00 90.94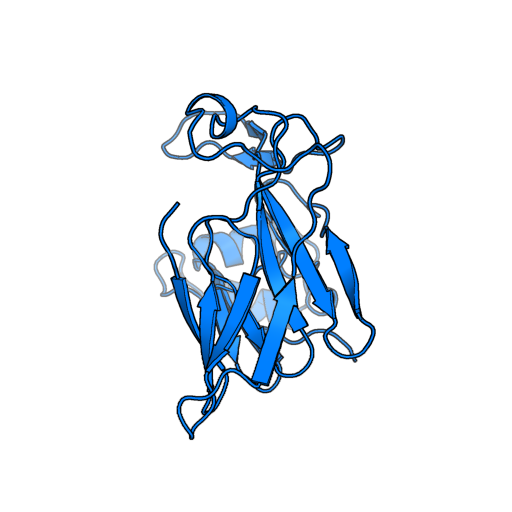 84 ARG A C 1
ATOM 714 O O . ARG A 1 84 ? 5.689 12.896 2.169 1.00 90.94 84 ARG A O 1
ATOM 721 N N . PRO A 1 85 ? 7.731 13.219 3.102 1.00 92.25 85 PRO A N 1
ATOM 722 C CA . PRO A 1 85 ? 7.844 11.856 3.597 1.00 92.25 85 PRO A CA 1
ATOM 723 C C . PRO A 1 85 ? 6.719 11.565 4.591 1.00 92.25 85 PRO A C 1
ATOM 725 O O . PRO A 1 85 ? 6.310 12.431 5.371 1.00 92.25 85 PRO A O 1
ATOM 728 N N . ALA A 1 86 ? 6.216 10.331 4.567 1.00 93.69 86 ALA A N 1
ATOM 729 C CA . ALA A 1 86 ? 5.250 9.884 5.559 1.00 93.69 86 ALA A CA 1
ATOM 730 C C . ALA A 1 86 ? 5.893 9.917 6.952 1.00 93.69 86 ALA A C 1
ATOM 732 O O . ALA A 1 86 ? 7.073 9.622 7.103 1.00 93.69 86 ALA A O 1
ATOM 733 N N . LYS A 1 87 ? 5.128 10.235 7.989 1.00 94.69 87 LYS A N 1
ATOM 734 C CA . LYS A 1 87 ? 5.588 10.240 9.376 1.00 94.69 87 LYS A CA 1
ATOM 735 C C . LYS A 1 87 ? 4.979 9.093 10.150 1.00 94.69 87 LYS A C 1
ATOM 737 O O . LYS A 1 87 ? 3.783 8.825 10.051 1.00 94.69 87 LYS A O 1
ATOM 742 N N . MET A 1 88 ? 5.794 8.426 10.954 1.00 92.62 88 MET A N 1
ATOM 743 C CA . MET A 1 88 ? 5.366 7.291 11.768 1.00 92.62 88 MET A CA 1
ATOM 744 C C . MET A 1 88 ? 5.742 7.522 13.228 1.00 92.62 88 MET A C 1
ATOM 746 O O . MET A 1 88 ? 6.787 8.104 13.528 1.00 92.62 88 MET A O 1
ATOM 750 N N . PHE A 1 89 ? 4.918 7.022 14.150 1.00 91.06 89 PHE A N 1
ATOM 751 C CA . PHE A 1 89 ? 5.273 7.039 15.565 1.00 91.06 89 PHE A CA 1
ATOM 752 C C . PHE A 1 89 ? 6.388 6.036 15.846 1.00 91.06 89 PHE A C 1
ATOM 754 O O . PHE A 1 89 ? 6.413 4.918 15.312 1.00 91.06 89 PHE A O 1
ATOM 761 N N . ARG A 1 90 ? 7.325 6.421 16.713 1.00 87.50 90 ARG A N 1
ATOM 762 C CA . ARG A 1 90 ? 8.343 5.494 17.206 1.00 87.50 90 ARG A CA 1
ATOM 763 C C . ARG A 1 90 ? 7.670 4.394 18.032 1.00 87.50 90 ARG A C 1
ATOM 765 O O . ARG A 1 90 ? 6.821 4.650 18.878 1.00 87.50 90 ARG A O 1
ATOM 772 N N . LYS A 1 91 ? 8.038 3.138 17.769 1.00 79.81 91 LYS A N 1
ATOM 773 C CA . LYS A 1 91 ? 7.516 1.975 18.505 1.00 79.81 91 LYS A CA 1
ATOM 774 C C . LYS A 1 91 ? 8.336 1.717 19.773 1.00 79.81 91 LYS A C 1
ATOM 776 O O . LYS A 1 91 ? 9.497 2.108 19.852 1.00 79.81 91 LYS A O 1
ATOM 781 N N . GLY A 1 92 ? 7.749 1.005 20.738 1.00 72.88 92 GLY A N 1
ATOM 782 C CA . GLY A 1 92 ? 8.467 0.516 21.923 1.00 72.88 92 GLY A CA 1
ATOM 783 C C . GLY A 1 92 ? 8.692 1.556 23.026 1.00 72.88 92 GLY A C 1
ATOM 784 O O . GLY A 1 92 ? 9.692 1.477 23.729 1.00 72.88 92 GLY A O 1
ATOM 785 N N . GLY A 1 93 ? 7.795 2.538 23.168 1.00 65.75 93 GLY A N 1
ATOM 786 C CA . GLY A 1 93 ? 7.844 3.534 24.250 1.00 65.75 93 GLY A CA 1
ATOM 787 C C . GLY A 1 93 ? 8.803 4.706 24.012 1.00 65.75 93 GLY A C 1
ATOM 788 O O . GLY A 1 93 ? 8.880 5.609 24.839 1.00 65.75 93 GLY A O 1
ATOM 789 N N . ALA A 1 94 ? 9.510 4.726 22.880 1.00 74.81 94 ALA A N 1
ATOM 790 C CA . ALA A 1 94 ? 10.254 5.901 22.452 1.00 74.81 94 ALA A CA 1
ATOM 791 C C . ALA A 1 94 ? 9.280 7.015 22.039 1.00 74.81 94 ALA A C 1
ATOM 793 O O . ALA A 1 94 ? 8.387 6.795 21.225 1.00 74.81 94 ALA A O 1
ATOM 794 N N . VAL A 1 95 ? 9.468 8.211 22.594 1.00 80.06 95 VAL A N 1
ATOM 795 C CA . VAL A 1 95 ? 8.647 9.384 22.275 1.00 80.06 95 VAL A CA 1
ATOM 796 C C . VAL A 1 95 ? 9.106 9.996 20.952 1.00 80.06 95 VAL A C 1
ATOM 798 O O . VAL A 1 95 ? 10.306 10.113 20.692 1.00 80.06 95 VAL A O 1
ATOM 801 N N . GLY A 1 96 ? 8.142 10.409 20.131 1.00 89.56 96 GLY A N 1
ATOM 802 C CA . GLY A 1 96 ? 8.366 11.190 18.918 1.00 89.56 96 GLY A CA 1
ATOM 803 C C . GLY A 1 96 ? 8.061 10.450 17.618 1.00 89.56 96 GLY A C 1
ATOM 804 O O . GLY A 1 96 ? 7.664 9.283 17.589 1.00 89.56 96 GLY A O 1
ATOM 805 N N . GLU A 1 97 ? 8.271 11.173 16.527 1.00 93.06 97 GLU A N 1
ATOM 806 C CA . GLU A 1 97 ? 8.025 10.737 15.155 1.00 93.06 97 GLU A CA 1
ATOM 807 C C . GLU A 1 97 ? 9.348 10.420 14.444 1.00 93.06 97 GLU A C 1
ATOM 809 O O . GLU A 1 97 ? 10.446 10.740 14.926 1.00 93.06 97 GLU A O 1
ATOM 814 N N . TYR A 1 98 ? 9.254 9.764 13.294 1.00 91.50 98 TYR A N 1
ATOM 815 C CA . TYR A 1 98 ? 10.348 9.657 12.337 1.00 91.50 98 TYR A CA 1
ATOM 816 C C . TYR A 1 98 ? 9.811 9.689 10.907 1.00 91.50 98 TYR A C 1
ATOM 818 O O . TYR A 1 98 ? 8.686 9.245 10.653 1.00 91.50 98 TYR A O 1
ATOM 826 N N . ASP A 1 99 ? 10.638 10.196 9.994 1.00 92.69 99 ASP A N 1
ATOM 827 C CA . ASP A 1 99 ? 10.354 10.167 8.564 1.00 92.69 99 ASP A CA 1
ATOM 828 C C . ASP A 1 99 ? 10.465 8.727 8.065 1.00 92.69 99 ASP A C 1
ATOM 830 O O . ASP A 1 99 ? 11.460 8.030 8.293 1.00 92.69 99 ASP A O 1
ATOM 834 N N . TYR A 1 100 ? 9.401 8.273 7.422 1.00 92.12 100 TYR A N 1
ATOM 835 C CA . TYR A 1 100 ? 9.259 6.968 6.820 1.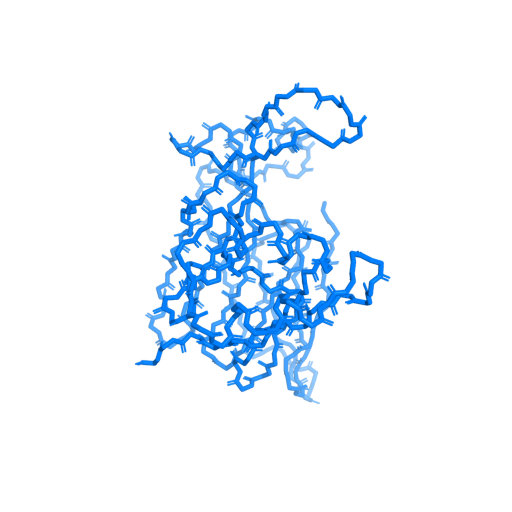00 92.12 100 TYR A CA 1
ATOM 836 C C . TYR A 1 100 ? 9.632 7.065 5.350 1.00 92.12 100 TYR A C 1
ATOM 838 O O . TYR A 1 100 ? 8.918 7.661 4.548 1.00 92.12 100 TYR A O 1
ATOM 846 N N . ASP A 1 101 ? 10.746 6.432 4.997 1.00 92.44 101 ASP A N 1
ATOM 847 C CA . ASP A 1 101 ? 11.351 6.522 3.664 1.00 92.44 101 ASP A CA 1
ATOM 848 C C . ASP A 1 101 ? 10.604 5.717 2.591 1.00 92.44 101 ASP A C 1
ATOM 850 O O . ASP A 1 101 ? 11.175 5.369 1.555 1.00 92.44 101 ASP A O 1
ATOM 854 N N . PHE A 1 102 ? 9.342 5.365 2.841 1.00 93.50 102 PHE A N 1
ATOM 855 C CA . PHE A 1 102 ? 8.537 4.555 1.947 1.00 93.50 102 PHE A CA 1
ATOM 856 C C . PHE A 1 102 ? 7.165 5.163 1.698 1.00 93.50 102 PHE A C 1
ATOM 858 O O . PHE A 1 102 ? 6.449 5.543 2.623 1.00 93.50 102 PHE A O 1
ATOM 865 N N . GLU A 1 103 ? 6.756 5.135 0.436 1.00 94.56 103 GLU A N 1
ATOM 866 C CA . GLU A 1 103 ? 5.477 5.655 -0.022 1.00 94.56 103 GLU A CA 1
ATOM 867 C C . GLU A 1 103 ? 4.611 4.565 -0.640 1.00 94.56 103 GLU A C 1
ATOM 869 O O . GLU A 1 103 ? 5.077 3.673 -1.360 1.00 94.56 103 GLU A O 1
ATOM 874 N N . CYS A 1 104 ? 3.317 4.657 -0.351 1.00 96.62 104 CYS A N 1
ATOM 875 C CA . CYS A 1 104 ? 2.291 3.833 -0.966 1.00 96.62 104 CYS A CA 1
ATOM 876 C C . CYS A 1 104 ? 2.007 4.338 -2.383 1.00 96.62 104 CYS A C 1
ATOM 878 O O . CYS A 1 104 ? 2.122 5.525 -2.668 1.00 96.62 104 CYS A O 1
ATOM 880 N N . SER A 1 105 ? 1.633 3.444 -3.289 1.00 96.19 105 SER A N 1
ATOM 881 C CA . SER A 1 105 ? 1.375 3.799 -4.684 1.00 96.19 105 SER A CA 1
ATOM 882 C C . SER A 1 105 ? 0.365 2.871 -5.334 1.00 96.19 105 SER A C 1
ATOM 884 O O . SER A 1 105 ? 0.232 1.700 -4.967 1.00 96.19 105 SER A O 1
ATOM 886 N N . VAL A 1 106 ? -0.320 3.385 -6.346 1.00 97.00 106 VAL A N 1
ATOM 887 C CA . VAL A 1 106 ? -1.269 2.614 -7.140 1.00 97.00 106 VAL A CA 1
ATOM 888 C C . VAL A 1 106 ? -0.966 2.779 -8.621 1.00 97.00 106 VAL A C 1
ATOM 890 O O . VAL A 1 106 ? -0.681 3.875 -9.099 1.00 97.00 106 VAL A O 1
ATOM 893 N N . PHE A 1 107 ? -1.027 1.666 -9.344 1.00 96.50 107 PHE A N 1
ATOM 894 C CA . PHE A 1 107 ? -0.959 1.630 -10.798 1.00 96.50 107 PHE A CA 1
ATOM 895 C C . PHE A 1 107 ? -2.265 1.076 -11.354 1.00 96.50 107 PHE A C 1
ATOM 897 O O . PHE A 1 107 ? -2.668 -0.034 -10.997 1.00 96.50 107 PHE A O 1
ATOM 904 N N . ASN A 1 108 ? -2.919 1.831 -12.229 1.00 96.25 108 ASN A N 1
ATOM 905 C CA . ASN A 1 108 ? -4.131 1.416 -12.917 1.00 96.25 108 ASN A CA 1
ATOM 906 C C . ASN A 1 108 ? -3.765 0.650 -14.192 1.00 96.25 108 ASN A C 1
ATOM 908 O O . ASN A 1 108 ? -3.276 1.217 -15.164 1.00 96.25 108 ASN A O 1
ATOM 912 N N . LYS A 1 109 ? -4.052 -0.652 -14.213 1.00 94.50 109 LYS A N 1
ATOM 913 C CA . LYS A 1 109 ? -3.750 -1.539 -15.344 1.00 94.50 109 LYS A CA 1
ATOM 914 C C . LYS A 1 109 ? -4.562 -1.224 -16.600 1.00 94.50 109 LYS A C 1
ATOM 916 O O . LYS A 1 109 ? -4.153 -1.624 -17.684 1.00 94.50 109 LYS A O 1
ATOM 921 N N . LYS A 1 110 ? -5.709 -0.550 -16.461 1.00 93.62 110 LYS A N 1
ATOM 922 C CA . LYS A 1 110 ? -6.569 -0.175 -17.591 1.00 93.62 110 LYS A CA 1
ATOM 923 C C . LYS A 1 110 ? -6.107 1.120 -18.253 1.00 93.62 110 LYS A C 1
ATOM 925 O O . LYS A 1 110 ? -6.112 1.191 -19.474 1.00 93.62 110 LYS A O 1
ATOM 930 N N . THR A 1 111 ? -5.732 2.127 -17.461 1.00 95.12 111 THR A N 1
ATOM 931 C CA . THR A 1 111 ? -5.327 3.447 -17.983 1.00 95.12 111 THR A CA 1
ATOM 932 C C . THR A 1 111 ? -3.817 3.577 -18.177 1.00 95.12 111 THR A C 1
ATOM 934 O O . THR A 1 111 ? -3.371 4.419 -18.947 1.00 95.12 111 THR A O 1
ATOM 937 N N . GLY A 1 112 ? -3.020 2.739 -17.510 1.00 94.06 112 GLY A N 1
ATOM 938 C CA . GLY A 1 112 ? -1.562 2.858 -17.478 1.00 94.06 112 GLY A CA 1
ATOM 939 C C . GLY A 1 112 ? -1.059 3.956 -16.536 1.00 94.06 112 GLY A C 1
ATOM 940 O O . GLY A 1 112 ? 0.132 4.258 -16.536 1.00 94.06 112 GLY A O 1
ATOM 941 N N . GLU A 1 113 ? -1.939 4.559 -15.735 1.00 96.44 113 GLU A N 1
ATOM 942 C CA . GLU A 1 113 ? -1.581 5.648 -14.828 1.00 96.44 113 GLU A CA 1
ATOM 943 C C . GLU A 1 113 ? -0.969 5.123 -13.531 1.00 96.44 113 GLU A C 1
ATOM 945 O O . GLU A 1 113 ? -1.447 4.155 -12.933 1.00 96.44 113 GLU A O 1
ATOM 950 N N . PHE A 1 114 ? 0.080 5.803 -13.080 1.00 95.62 114 PHE A N 1
ATOM 951 C CA . PHE A 1 114 ? 0.757 5.562 -11.814 1.00 95.62 114 PHE A CA 1
ATOM 952 C C . PHE A 1 114 ? 0.670 6.812 -10.945 1.00 95.62 114 PHE A C 1
ATOM 954 O O . PHE A 1 114 ? 0.903 7.917 -11.433 1.00 95.62 114 PHE A O 1
ATOM 961 N N . GLN A 1 115 ? 0.422 6.632 -9.651 1.00 95.56 115 GLN A N 1
ATOM 962 C CA . GLN A 1 115 ? 0.534 7.714 -8.679 1.00 95.56 115 GLN A CA 1
ATOM 963 C C . GLN A 1 115 ? 1.017 7.209 -7.320 1.00 95.56 115 GLN A C 1
ATOM 965 O O . GLN A 1 115 ? 0.668 6.106 -6.883 1.00 95.56 115 GLN A O 1
ATOM 970 N N . PHE A 1 116 ? 1.784 8.055 -6.635 1.00 95.62 116 PHE A N 1
ATOM 971 C CA . PHE A 1 116 ? 2.015 7.924 -5.202 1.00 95.62 116 PHE A CA 1
ATOM 972 C C . PHE A 1 116 ? 0.780 8.369 -4.420 1.00 95.62 116 PHE A C 1
ATOM 974 O O . PHE A 1 116 ? -0.010 9.195 -4.879 1.00 95.62 116 PHE A O 1
ATOM 981 N N . ILE A 1 117 ? 0.614 7.793 -3.236 1.00 95.06 117 ILE A N 1
ATOM 982 C CA . ILE A 1 117 ? -0.469 8.089 -2.308 1.00 95.06 117 ILE A CA 1
ATOM 983 C C . ILE A 1 117 ? 0.160 8.804 -1.125 1.00 95.06 117 ILE A C 1
ATOM 985 O O . ILE A 1 117 ? 0.921 8.208 -0.359 1.00 95.06 117 ILE A O 1
ATOM 989 N N . LEU A 1 118 ? -0.157 10.090 -1.009 1.00 91.69 118 LEU A N 1
ATOM 990 C CA . LEU A 1 118 ? 0.304 10.912 0.097 1.00 91.69 118 LEU A CA 1
ATOM 991 C C . LEU A 1 118 ? -0.303 10.419 1.403 1.00 91.69 118 LEU A C 1
ATOM 993 O O . LEU A 1 118 ? -1.459 9.996 1.447 1.00 91.69 118 LEU A O 1
ATOM 997 N N . GLN A 1 119 ? 0.491 10.509 2.463 1.00 95.00 119 GLN A N 1
ATOM 998 C CA . GLN A 1 119 ? 0.029 10.171 3.791 1.00 95.00 119 GLN A CA 1
ATOM 999 C C . GLN A 1 119 ? -1.105 11.119 4.216 1.00 95.00 119 GLN A C 1
ATOM 1001 O O . GLN A 1 119 ? -0.905 12.335 4.174 1.00 95.00 119 GLN A O 1
ATOM 1006 N N . PRO A 1 120 ? -2.270 10.597 4.631 1.00 93.06 120 PRO A N 1
ATOM 1007 C CA . PRO A 1 120 ? -3.359 11.446 5.098 1.00 93.06 120 PRO A CA 1
ATOM 1008 C C . PRO A 1 120 ? -3.154 11.945 6.528 1.00 93.06 120 PRO A C 1
ATOM 1010 O O . PRO A 1 120 ? -3.483 13.088 6.827 1.00 93.06 120 PRO A O 1
ATOM 1013 N N . GLU A 1 121 ? -2.574 11.112 7.393 1.00 92.69 121 GLU A N 1
ATOM 1014 C CA . GLU A 1 121 ? -2.298 11.441 8.788 1.00 92.69 121 GLU A CA 1
ATOM 1015 C C . GLU A 1 121 ? -1.070 10.671 9.286 1.00 92.69 121 GLU A C 1
ATOM 1017 O O . GLU A 1 121 ? -0.763 9.580 8.796 1.00 92.69 121 GLU A O 1
ATOM 1022 N N . ILE A 1 122 ? -0.372 11.222 10.280 1.00 92.88 122 ILE A N 1
ATOM 1023 C CA . ILE A 1 122 ? 0.756 10.566 10.945 1.00 92.88 122 ILE A CA 1
ATOM 1024 C C . ILE A 1 122 ? 0.348 9.153 11.379 1.00 92.88 122 ILE A C 1
ATOM 1026 O O . ILE A 1 122 ? -0.717 8.933 11.948 1.00 92.88 122 ILE A O 1
ATOM 1030 N N . ASN A 1 123 ? 1.220 8.182 11.111 1.00 91.75 123 ASN A N 1
ATOM 1031 C CA . ASN A 1 123 ? 1.026 6.763 11.407 1.00 91.75 123 ASN A CA 1
ATOM 1032 C C . ASN A 1 123 ? -0.109 6.057 10.631 1.00 91.75 123 ASN A C 1
ATOM 1034 O O . ASN A 1 123 ? -0.305 4.856 10.820 1.00 91.75 123 ASN A O 1
ATOM 1038 N N . GLN A 1 124 ? -0.797 6.739 9.710 1.00 92.94 124 GLN A N 1
ATOM 1039 C CA . GLN A 1 124 ? -1.793 6.140 8.821 1.00 92.94 124 GLN A CA 1
ATOM 1040 C C . GLN A 1 124 ? -1.291 6.144 7.376 1.00 92.94 124 GLN A C 1
ATOM 1042 O O . GLN A 1 124 ? -0.938 7.186 6.841 1.00 92.94 124 GLN A O 1
ATOM 1047 N N . LEU A 1 125 ? -1.236 4.980 6.728 1.00 94.56 125 LEU A N 1
ATOM 1048 C CA . LEU A 1 125 ? -0.751 4.841 5.351 1.00 94.56 125 LEU A CA 1
ATOM 1049 C C . LEU A 1 125 ? -1.882 4.403 4.420 1.00 94.56 125 LEU A C 1
ATOM 1051 O O . LEU A 1 125 ? -2.749 3.622 4.809 1.00 94.56 125 LEU A O 1
ATOM 1055 N N . GLY A 1 126 ? -1.803 4.824 3.159 1.00 95.25 126 GLY A N 1
ATOM 1056 C CA . GLY A 1 126 ? -2.716 4.387 2.108 1.00 95.25 126 GLY A CA 1
ATOM 1057 C C . GLY A 1 126 ? -3.880 5.347 1.880 1.00 95.25 126 GLY A C 1
ATOM 1058 O O . GLY A 1 126 ? -3.728 6.559 1.993 1.00 95.25 126 GLY A O 1
ATOM 1059 N N . PHE A 1 127 ? -5.020 4.802 1.467 1.00 94.81 127 PHE A N 1
ATOM 1060 C CA . PHE A 1 127 ? -6.165 5.590 1.014 1.00 94.81 127 PHE A CA 1
ATOM 1061 C C . PHE A 1 127 ? -6.973 6.123 2.191 1.00 94.81 127 PHE A C 1
ATOM 1063 O O . PHE A 1 127 ? -7.275 5.362 3.107 1.00 94.81 127 PHE A O 1
ATOM 1070 N N . VAL A 1 128 ? -7.375 7.392 2.126 1.00 92.69 128 VAL A N 1
ATOM 1071 C CA . VAL A 1 128 ? -8.368 7.962 3.047 1.00 92.69 128 VAL A CA 1
ATOM 1072 C C . VAL A 1 128 ? -9.663 7.158 2.943 1.00 92.69 128 VAL A C 1
ATOM 1074 O O . VAL A 1 128 ? -10.140 6.893 1.838 1.00 92.69 128 VAL A O 1
ATOM 1077 N N . GLU A 1 129 ? -10.211 6.757 4.087 1.00 89.81 129 GLU A N 1
ATOM 1078 C CA . GLU A 1 129 ? -11.554 6.192 4.162 1.00 89.8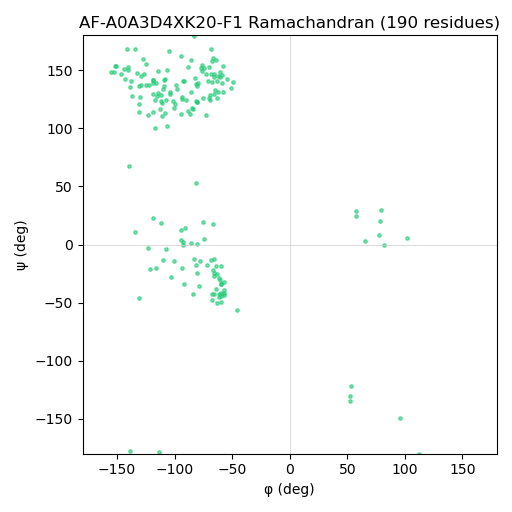1 129 GLU A CA 1
ATOM 1079 C C . GLU A 1 129 ? -12.552 7.355 4.162 1.00 89.81 129 GLU A C 1
ATOM 1081 O O . GLU A 1 129 ? -12.444 8.275 4.967 1.00 89.81 129 GLU A O 1
ATOM 1086 N N . ASP A 1 130 ? -13.471 7.362 3.199 1.00 89.06 130 ASP A N 1
ATOM 1087 C CA . ASP A 1 130 ? -14.302 8.527 2.887 1.00 89.06 130 ASP A CA 1
ATOM 1088 C C . ASP A 1 130 ? -15.807 8.266 3.063 1.00 89.06 130 ASP A C 1
ATOM 1090 O O . ASP A 1 130 ? -16.633 8.947 2.447 1.00 89.06 130 ASP A O 1
ATOM 1094 N N . PHE A 1 131 ? -16.173 7.267 3.873 1.00 86.88 131 PHE A N 1
ATOM 1095 C CA . PHE A 1 131 ? -17.561 6.842 4.066 1.00 86.88 131 PHE A CA 1
ATOM 1096 C C . PHE A 1 131 ? -17.965 6.696 5.544 1.00 86.88 131 PHE A C 1
ATOM 1098 O O . PHE A 1 131 ? -19.026 7.200 5.911 1.00 86.88 131 PHE A O 1
ATOM 1105 N N . GLU A 1 132 ? -17.163 6.057 6.398 1.00 90.75 132 GLU A N 1
ATOM 1106 C CA . GLU A 1 132 ? -17.467 5.873 7.835 1.00 90.75 132 GLU A CA 1
ATOM 1107 C C . GLU A 1 132 ? -16.596 6.763 8.742 1.00 90.75 132 GLU A C 1
ATOM 1109 O O . GLU A 1 132 ? -16.793 6.764 9.958 1.00 90.75 132 GLU A O 1
ATOM 1114 N N . GLY A 1 133 ? -15.650 7.519 8.172 1.00 91.12 133 GLY A N 1
ATOM 1115 C CA . GLY A 1 133 ? -14.660 8.316 8.911 1.00 91.12 133 GLY A CA 1
ATOM 1116 C C . GLY A 1 133 ? -13.515 7.464 9.466 1.00 91.12 133 GLY A C 1
ATOM 1117 O O . GLY A 1 133 ? -12.846 7.842 10.428 1.00 91.12 133 GLY A O 1
ATOM 1118 N N . GLY A 1 134 ? -13.318 6.273 8.900 1.00 92.00 134 GLY A N 1
ATOM 1119 C CA . GLY A 1 134 ? -12.315 5.330 9.365 1.00 92.00 134 GLY A CA 1
ATOM 1120 C C . GLY A 1 134 ? -10.874 5.799 9.113 1.00 92.00 134 GLY A C 1
ATOM 1121 O O . GLY A 1 134 ? -10.621 6.733 8.353 1.00 92.00 134 GLY A O 1
ATOM 1122 N N . PRO A 1 135 ? -9.898 5.119 9.724 1.00 92.81 135 PRO A N 1
ATOM 1123 C CA . PRO A 1 135 ? -8.488 5.371 9.464 1.00 92.81 135 PRO A CA 1
ATOM 1124 C C . PRO A 1 135 ? -8.104 4.955 8.043 1.00 92.81 135 PRO A C 1
ATOM 1126 O O . PRO A 1 135 ? -8.742 4.090 7.430 1.00 92.81 135 PRO A O 1
ATOM 1129 N N . ALA A 1 136 ? -7.018 5.533 7.533 1.00 94.44 136 ALA A N 1
ATOM 1130 C CA . ALA A 1 136 ? -6.537 5.239 6.192 1.00 94.44 136 ALA A CA 1
ATOM 1131 C C . ALA A 1 136 ? -6.201 3.754 5.996 1.00 94.44 136 ALA A C 1
ATOM 1133 O O . ALA A 1 136 ? -5.699 3.065 6.891 1.00 94.44 136 ALA A O 1
ATOM 1134 N N . VAL A 1 137 ? -6.449 3.261 4.783 1.00 94.12 137 VAL A N 1
ATOM 1135 C CA . VAL A 1 137 ? -6.329 1.846 4.444 1.00 94.12 137 VAL A CA 1
ATOM 1136 C C . VAL A 1 137 ? -5.185 1.608 3.468 1.00 94.12 137 VAL A C 1
ATOM 1138 O O . VAL A 1 137 ? -5.242 1.980 2.293 1.00 94.12 137 VAL A O 1
ATOM 1141 N N . TRP A 1 138 ? -4.191 0.854 3.934 1.00 96.12 138 TRP A N 1
ATOM 1142 C CA . TRP A 1 138 ? -3.249 0.131 3.086 1.00 96.12 138 TRP A CA 1
ATOM 1143 C C . TRP A 1 138 ? -3.475 -1.383 3.228 1.00 96.12 138 TRP A C 1
ATOM 1145 O O . TRP A 1 138 ? -3.556 -1.883 4.358 1.00 96.12 138 TRP A O 1
ATOM 1155 N N . PRO A 1 139 ? -3.628 -2.137 2.122 1.00 95.50 139 PRO A N 1
ATOM 1156 C CA . PRO A 1 139 ? -3.999 -3.542 2.199 1.00 95.50 139 PRO A CA 1
ATOM 1157 C C . PRO A 1 139 ? -2.890 -4.412 2.799 1.00 95.50 139 PRO A C 1
ATOM 1159 O O . PRO A 1 139 ? -1.703 -4.219 2.550 1.00 95.50 139 PRO A O 1
ATOM 1162 N N . LYS A 1 140 ? -3.311 -5.452 3.522 1.00 94.88 140 LYS A N 1
ATOM 1163 C CA . LYS A 1 140 ? -2.495 -6.640 3.836 1.00 94.88 140 LYS A CA 1
ATOM 1164 C C . LYS A 1 140 ? -2.836 -7.823 2.932 1.00 94.88 140 LYS A C 1
ATOM 1166 O O . LYS A 1 140 ? -2.088 -8.794 2.868 1.00 94.88 140 LYS A O 1
ATOM 1171 N N . TYR A 1 141 ? -3.964 -7.733 2.236 1.00 95.00 141 TYR A N 1
ATOM 1172 C CA . TYR A 1 141 ? -4.389 -8.642 1.187 1.00 95.00 141 TYR A CA 1
ATOM 1173 C C . TYR A 1 141 ? -5.294 -7.893 0.208 1.00 95.00 141 TYR A C 1
ATOM 1175 O O . TYR A 1 141 ? -6.038 -6.993 0.598 1.00 95.00 141 TYR A O 1
ATOM 1183 N N . VAL A 1 142 ? -5.255 -8.295 -1.060 1.00 96.00 142 VAL A N 1
ATOM 1184 C CA . VAL A 1 142 ? -6.193 -7.829 -2.080 1.00 96.00 142 VAL A CA 1
ATOM 1185 C C . VAL A 1 142 ? -6.750 -9.041 -2.806 1.00 96.00 142 VAL A C 1
ATOM 1187 O O . VAL A 1 142 ? -6.012 -9.895 -3.291 1.00 96.00 142 VAL A O 1
ATOM 1190 N N . SER A 1 143 ? -8.072 -9.110 -2.852 1.00 93.81 143 SER A N 1
ATOM 1191 C CA . SER A 1 143 ? -8.805 -10.096 -3.641 1.00 93.81 143 SER A CA 1
ATOM 1192 C C . SER A 1 143 ? -8.794 -9.727 -5.124 1.00 93.81 143 SER A C 1
ATOM 1194 O O . SER A 1 143 ? -8.690 -8.555 -5.494 1.00 93.81 143 SER A O 1
ATOM 1196 N N . SER A 1 144 ? -8.943 -10.723 -5.998 1.00 91.25 144 SER A N 1
ATOM 1197 C CA . SER A 1 144 ? -8.931 -10.493 -7.446 1.00 91.25 144 SER A CA 1
ATOM 1198 C C . SER A 1 144 ? -10.030 -9.532 -7.910 1.00 91.25 144 SER A C 1
ATOM 1200 O O . SER A 1 144 ? -9.793 -8.730 -8.809 1.00 91.25 144 SER A O 1
ATOM 1202 N N . ASP A 1 145 ? -11.199 -9.560 -7.264 1.00 91.69 145 ASP A N 1
ATOM 1203 C CA . ASP A 1 145 ? -12.343 -8.684 -7.541 1.00 91.69 145 ASP A CA 1
ATOM 1204 C C . ASP A 1 145 ? -12.220 -7.287 -6.904 1.00 91.69 145 ASP A C 1
ATOM 1206 O O . ASP A 1 145 ? -13.086 -6.434 -7.114 1.00 91.69 145 ASP A O 1
ATOM 1210 N N . GLY A 1 146 ? -11.127 -7.007 -6.188 1.00 94.19 146 GLY A N 1
ATOM 1211 C CA . GLY A 1 146 ? -10.727 -5.658 -5.786 1.00 94.19 146 GLY A CA 1
ATOM 1212 C C . GLY A 1 146 ? -11.031 -5.268 -4.347 1.00 94.19 146 GLY A C 1
ATOM 1213 O O . GLY A 1 146 ? -10.775 -4.120 -3.994 1.00 94.19 146 GLY A O 1
ATOM 1214 N N . TYR A 1 147 ? -11.525 -6.178 -3.503 1.00 95.75 147 TYR A N 1
ATOM 1215 C CA . TYR A 1 147 ? -11.565 -5.902 -2.067 1.00 95.75 147 TYR A CA 1
ATOM 1216 C C . TYR A 1 147 ? -10.155 -5.889 -1.485 1.00 95.75 147 TYR A C 1
ATOM 1218 O O . TYR A 1 147 ? -9.427 -6.882 -1.584 1.00 95.75 147 TYR A O 1
ATOM 1226 N N . MET A 1 148 ? -9.820 -4.779 -0.840 1.00 95.62 148 MET A N 1
ATOM 1227 C CA . MET A 1 148 ? -8.676 -4.611 0.040 1.00 95.62 148 MET A CA 1
ATOM 1228 C C . MET A 1 148 ? -9.069 -5.070 1.441 1.00 95.62 148 MET A C 1
ATOM 1230 O O . MET A 1 148 ? -10.119 -4.682 1.957 1.00 95.62 148 MET A O 1
ATOM 1234 N N . ILE A 1 149 ? -8.229 -5.906 2.042 1.00 95.44 149 ILE A N 1
ATOM 1235 C CA . ILE A 1 149 ? -8.403 -6.397 3.406 1.00 95.44 149 ILE A CA 1
ATOM 1236 C C . ILE A 1 149 ? -7.212 -5.939 4.240 1.00 95.44 149 ILE A C 1
ATOM 1238 O O . ILE A 1 149 ? -6.053 -6.148 3.870 1.00 95.44 149 ILE A O 1
ATOM 1242 N N . THR A 1 150 ? -7.505 -5.335 5.382 1.00 94.88 150 THR A N 1
ATOM 1243 C CA . THR A 1 150 ? -6.539 -5.055 6.444 1.00 94.88 150 THR A CA 1
ATOM 1244 C C . THR A 1 150 ? -7.186 -5.340 7.797 1.00 94.88 150 THR A C 1
ATOM 1246 O O . THR A 1 150 ? -8.314 -5.832 7.870 1.00 94.88 150 THR A O 1
ATOM 1249 N N . TYR A 1 151 ? -6.463 -5.085 8.877 1.00 94.19 151 TYR A N 1
ATOM 1250 C CA . TYR A 1 151 ? -7.001 -5.199 10.222 1.00 94.19 151 TYR A CA 1
ATOM 1251 C C . TYR A 1 151 ? -6.485 -4.071 11.102 1.00 94.19 151 TYR A C 1
ATOM 1253 O O . TYR A 1 151 ? -5.374 -3.578 10.891 1.00 94.19 151 TYR A O 1
ATOM 1261 N N . MET A 1 152 ? -7.282 -3.739 12.109 1.00 93.31 152 MET A N 1
ATOM 1262 C CA . MET A 1 152 ? -6.973 -2.769 13.150 1.00 93.31 152 MET A CA 1
ATOM 1263 C C . MET A 1 152 ? -7.130 -3.424 14.516 1.00 93.31 152 MET A C 1
ATOM 1265 O O . MET A 1 152 ? -8.086 -4.176 14.722 1.00 93.31 152 MET A O 1
ATOM 1269 N N . TYR A 1 153 ? -6.208 -3.181 15.446 1.00 94.44 153 TYR A N 1
ATOM 1270 C CA . TYR A 1 153 ? -6.381 -3.704 16.801 1.00 94.44 153 TYR A CA 1
ATOM 1271 C C . TYR A 1 153 ? -7.588 -3.043 17.476 1.00 94.44 153 TYR A C 1
ATOM 1273 O O . TYR A 1 153 ? -7.880 -1.878 17.224 1.00 94.44 153 TYR A O 1
ATOM 1281 N N . ALA A 1 154 ? -8.296 -3.775 18.341 1.00 96.19 154 ALA A N 1
ATOM 1282 C CA . ALA A 1 154 ? -9.526 -3.274 18.959 1.00 96.19 154 ALA A CA 1
ATOM 1283 C C . ALA A 1 154 ? -9.307 -1.951 19.719 1.00 96.19 154 ALA A C 1
ATOM 1285 O O . ALA A 1 154 ? -10.093 -1.019 19.567 1.00 96.19 154 ALA A O 1
ATOM 1286 N N . HIS A 1 155 ? -8.198 -1.828 20.457 1.00 94.38 155 HIS A N 1
ATOM 1287 C CA . HIS A 1 155 ? -7.834 -0.583 21.139 1.00 94.38 155 HIS A CA 1
ATOM 1288 C C . HIS A 1 155 ? -7.559 0.585 20.173 1.00 94.38 155 HIS A C 1
ATOM 1290 O O . HIS A 1 155 ? -7.959 1.707 20.461 1.00 94.38 155 HIS A O 1
ATOM 1296 N N . GLU A 1 156 ? -6.929 0.341 19.017 1.00 93.44 156 GLU A N 1
ATOM 1297 C CA . GLU A 1 156 ? -6.703 1.375 17.991 1.00 93.44 156 GLU A CA 1
ATOM 1298 C C . GLU A 1 156 ? -8.029 1.826 17.369 1.00 93.44 156 GLU A C 1
ATOM 1300 O O . GLU A 1 156 ? -8.259 3.019 17.201 1.00 93.44 156 GLU A O 1
ATOM 1305 N N . PHE A 1 157 ? -8.927 0.878 17.082 1.00 95.31 157 PHE A N 1
ATOM 1306 C CA . PHE A 1 157 ? -10.245 1.161 16.510 1.00 95.31 157 PHE A CA 1
ATOM 1307 C C . PHE A 1 157 ? -11.086 2.039 17.441 1.00 95.31 157 PHE A C 1
ATOM 1309 O O . PHE A 1 157 ? -11.734 2.988 17.001 1.00 95.31 157 PHE A O 1
ATOM 1316 N N . LYS A 1 158 ? -11.048 1.742 18.744 1.00 96.12 158 LYS A N 1
ATOM 1317 C CA . LYS A 1 158 ? -11.732 2.533 19.772 1.00 96.12 158 LYS A CA 1
ATOM 1318 C C . LYS A 1 158 ? -11.121 3.917 19.929 1.00 96.12 158 LYS A C 1
ATOM 1320 O O . LYS A 1 158 ? -11.855 4.896 19.882 1.00 96.12 158 LYS A O 1
ATOM 1325 N N . ALA A 1 159 ? -9.795 3.998 20.036 1.00 94.25 159 ALA A N 1
ATOM 1326 C CA . ALA A 1 159 ? -9.095 5.275 20.133 1.00 94.25 159 ALA A CA 1
ATOM 1327 C C . ALA A 1 159 ? -9.398 6.182 18.930 1.00 94.25 159 ALA A C 1
ATOM 1329 O O . ALA A 1 159 ? -9.615 7.380 19.105 1.00 94.25 159 ALA A O 1
ATOM 1330 N N . HIS A 1 160 ? -9.479 5.619 17.719 1.00 94.75 160 HIS A N 1
ATOM 1331 C CA . HIS A 1 160 ? -9.896 6.355 16.522 1.00 94.75 160 HIS A CA 1
ATOM 1332 C C . HIS A 1 160 ? -11.313 6.923 16.669 1.00 94.75 160 HIS A C 1
ATOM 1334 O O . HIS A 1 160 ? -11.509 8.118 16.472 1.00 94.75 160 HIS A O 1
ATOM 1340 N N . ALA A 1 161 ? -12.285 6.105 17.091 1.00 96.12 161 ALA A N 1
ATOM 1341 C CA . ALA A 1 161 ? -13.673 6.538 17.290 1.00 96.12 161 ALA A CA 1
ATOM 1342 C C . ALA A 1 161 ? -13.839 7.644 18.351 1.00 96.12 161 ALA A C 1
ATOM 1344 O O . ALA A 1 161 ? -14.779 8.431 18.272 1.00 96.12 161 ALA A O 1
ATOM 1345 N N . GLU A 1 162 ? -12.954 7.695 19.349 1.00 95.62 162 GLU A N 1
ATOM 1346 C CA . GLU A 1 162 ? -12.959 8.710 20.412 1.00 95.62 162 GLU A CA 1
ATOM 1347 C C . GLU A 1 162 ? -12.326 10.040 19.978 1.00 95.62 162 GLU A C 1
ATOM 1349 O O . GLU A 1 162 ? -12.625 11.084 20.557 1.00 95.62 162 GLU A O 1
ATOM 1354 N N . THR A 1 163 ? -11.443 10.011 18.978 1.00 94.38 163 THR A N 1
ATOM 1355 C CA . THR A 1 163 ? -10.613 11.160 18.577 1.00 94.38 163 THR A CA 1
ATOM 1356 C C . THR A 1 163 ? -11.003 11.763 17.231 1.00 94.38 163 THR A C 1
ATOM 1358 O O . THR A 1 163 ? -10.582 12.878 16.929 1.00 94.38 163 THR A O 1
ATOM 1361 N N . HIS A 1 164 ? -11.821 11.064 16.444 1.00 94.56 164 HIS A N 1
ATOM 1362 C CA . HIS A 1 164 ? -12.201 11.455 15.091 1.00 94.56 164 HIS A CA 1
ATOM 1363 C C . HIS A 1 164 ? -13.716 11.539 14.923 1.00 94.56 164 HIS A C 1
ATOM 1365 O O . HIS A 1 164 ? -14.491 10.873 15.612 1.00 94.56 164 HIS A O 1
ATOM 1371 N N . GLU A 1 165 ? -14.145 12.339 13.948 1.00 94.81 165 GLU A N 1
ATOM 1372 C CA . GLU A 1 165 ? -15.522 12.302 13.480 1.00 94.81 165 GLU A CA 1
ATOM 1373 C C . GLU A 1 165 ? -15.740 11.029 12.658 1.00 94.81 165 GLU A C 1
ATOM 1375 O O . GLU A 1 165 ? -15.189 10.858 11.572 1.00 94.81 165 GLU A O 1
ATOM 1380 N N . VAL A 1 166 ? -16.542 10.124 13.210 1.00 96.19 166 VAL A N 1
ATOM 13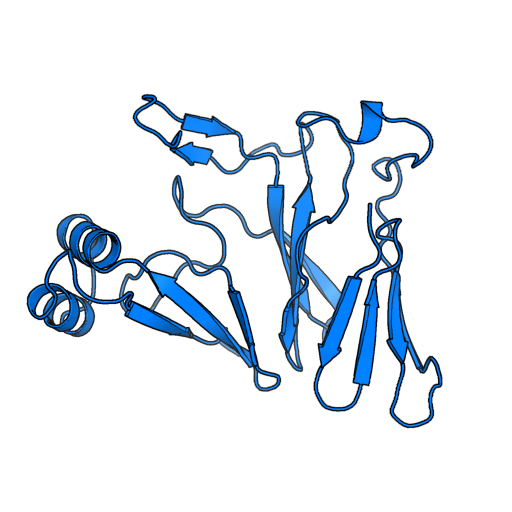81 C CA . VAL A 1 166 ? -16.878 8.834 12.607 1.00 96.19 166 VAL A CA 1
ATOM 1382 C C . VAL A 1 166 ? -18.391 8.651 12.555 1.00 96.19 166 VAL A C 1
ATOM 1384 O O . VAL A 1 166 ? -19.142 9.281 13.312 1.00 96.19 166 VAL A O 1
ATOM 1387 N N . SER A 1 167 ? -18.855 7.755 11.691 1.00 96.31 167 SER A N 1
ATOM 1388 C CA . SER A 1 167 ? -20.273 7.428 11.577 1.00 96.31 167 SER A CA 1
ATOM 1389 C C . SER A 1 167 ? -20.836 6.795 12.856 1.00 96.31 167 SER A C 1
ATOM 1391 O O . SER A 1 167 ? -20.127 6.171 13.650 1.00 96.31 167 SER A O 1
ATOM 1393 N N . GLU A 1 168 ? -22.159 6.855 13.020 1.00 96.56 168 GLU A N 1
ATOM 1394 C CA . GLU A 1 168 ? -22.842 6.182 14.132 1.00 96.56 168 GLU A CA 1
ATOM 1395 C C . GLU A 1 168 ? -22.627 4.666 14.132 1.00 96.56 168 GLU A C 1
ATOM 1397 O O . GLU A 1 168 ? -22.485 4.050 15.188 1.00 96.56 168 GLU A O 1
ATOM 1402 N N . ARG A 1 169 ? -22.532 4.050 12.950 1.00 95.25 169 ARG A N 1
ATOM 1403 C CA . ARG A 1 169 ? -22.240 2.620 12.838 1.00 95.25 169 ARG A CA 1
ATOM 1404 C C . ARG A 1 169 ? -20.832 2.301 13.336 1.00 95.25 169 ARG A C 1
ATOM 1406 O O . ARG A 1 169 ? -20.660 1.317 14.054 1.00 95.25 169 ARG A O 1
ATOM 1413 N N . PHE A 1 170 ? -19.841 3.122 12.993 1.00 96.06 170 PHE A N 1
ATOM 1414 C CA . PHE A 1 170 ? -18.472 2.952 13.474 1.00 96.06 170 PHE A CA 1
ATOM 1415 C C . PHE A 1 170 ? -18.414 3.058 15.004 1.00 96.06 170 PHE A C 1
ATOM 1417 O O . PHE A 1 170 ? -17.842 2.181 15.656 1.00 96.06 170 PHE A O 1
ATOM 1424 N N . LYS A 1 171 ? -19.094 4.057 15.593 1.00 96.75 171 LYS A N 1
ATOM 1425 C CA . LYS A 1 171 ? -19.203 4.217 17.059 1.00 96.75 171 LYS A CA 1
ATOM 1426 C C . LYS A 1 171 ? -19.848 3.010 17.725 1.00 96.75 171 LYS A C 1
ATOM 1428 O O . LYS A 1 171 ? -19.348 2.531 18.737 1.00 96.75 171 LYS A O 1
ATOM 1433 N N . GLN A 1 172 ? -20.934 2.488 17.156 1.00 96.50 172 GLN A N 1
ATOM 1434 C CA . GLN A 1 172 ? -21.616 1.306 17.692 1.00 96.50 172 GLN A CA 1
ATOM 1435 C C . GLN A 1 172 ? -20.692 0.086 17.734 1.00 96.50 172 GLN A C 1
ATOM 1437 O O . GLN A 1 172 ? -20.668 -0.630 18.736 1.00 96.50 172 GLN A O 1
ATOM 1442 N N . ILE A 1 173 ? -19.893 -0.125 16.682 1.00 95.62 173 ILE A N 1
ATOM 1443 C CA . ILE A 1 173 ? -18.887 -1.191 16.667 1.00 95.62 173 ILE A CA 1
ATOM 1444 C C . ILE A 1 173 ? -17.847 -0.930 17.762 1.00 95.62 173 ILE A C 1
ATOM 1446 O O . ILE A 1 173 ? -17.617 -1.812 18.585 1.00 95.62 173 ILE A O 1
ATOM 1450 N N . ALA A 1 174 ? -17.280 0.278 17.835 1.00 96.62 174 ALA A N 1
ATOM 1451 C CA . ALA A 1 174 ? -16.266 0.634 18.831 1.00 96.62 174 ALA A CA 1
ATOM 1452 C C . ALA A 1 174 ? -16.754 0.427 20.277 1.00 96.62 174 ALA A C 1
ATOM 1454 O O . ALA A 1 174 ? -16.045 -0.166 21.089 1.00 96.62 174 ALA A O 1
ATOM 1455 N N . HIS A 1 175 ? -17.987 0.835 20.591 1.00 96.69 175 HIS A N 1
ATOM 1456 C CA . HIS A 1 175 ? -18.587 0.653 21.917 1.00 96.69 175 HIS A CA 1
ATOM 1457 C C . HIS A 1 175 ? -18.823 -0.813 22.290 1.00 96.69 175 HIS A C 1
ATOM 1459 O O . HIS A 1 175 ? -18.824 -1.145 23.474 1.00 96.69 175 HIS A O 1
ATOM 1465 N N . SER A 1 176 ? -19.014 -1.692 21.305 1.00 96.50 176 SER A N 1
ATOM 1466 C CA . SER A 1 176 ? -19.197 -3.126 21.552 1.00 96.50 176 SER A CA 1
ATOM 1467 C C . SER A 1 176 ? -17.889 -3.875 21.842 1.00 96.50 176 SER A C 1
ATOM 1469 O O . SER A 1 176 ? -17.938 -5.001 22.337 1.00 96.50 176 SER A O 1
ATOM 1471 N N . LEU A 1 177 ? -16.733 -3.261 21.559 1.00 97.12 177 LEU A N 1
ATOM 1472 C CA . LEU A 1 177 ? -15.416 -3.886 21.665 1.00 97.12 177 LEU A CA 1
ATOM 1473 C C . LEU A 1 177 ? -14.749 -3.640 23.026 1.00 97.12 177 LEU A C 1
ATOM 1475 O O . LEU A 1 177 ? -14.733 -2.531 23.577 1.00 97.12 177 LEU A O 1
ATOM 1479 N N . LYS A 1 178 ? -14.086 -4.675 23.535 1.00 96.94 178 LYS A N 1
ATOM 1480 C CA . LYS A 1 178 ? -13.061 -4.567 24.581 1.00 96.94 178 LYS A CA 1
ATOM 1481 C C . LYS A 1 178 ? -11.697 -4.342 23.938 1.00 96.94 178 LYS A C 1
ATOM 1483 O O . LYS A 1 178 ? -11.428 -4.818 22.842 1.00 96.94 178 LYS A O 1
ATOM 1488 N N . ASP A 1 179 ? -10.791 -3.691 24.658 1.00 94.25 179 ASP A N 1
ATOM 1489 C CA . ASP A 1 179 ? -9.447 -3.367 24.145 1.00 94.25 179 ASP A CA 1
ATOM 1490 C C . ASP A 1 179 ? -8.613 -4.618 23.824 1.00 94.25 179 ASP A C 1
ATOM 1492 O O . ASP A 1 179 ? -7.710 -4.583 22.986 1.00 94.25 179 ASP A O 1
ATOM 1496 N N . THR A 1 180 ? -8.939 -5.727 24.491 1.00 95.88 180 THR A N 1
ATOM 1497 C CA . THR A 1 180 ? -8.311 -7.044 24.347 1.00 95.88 180 THR A CA 1
ATOM 1498 C C . THR A 1 180 ? -9.013 -7.948 23.338 1.00 95.88 180 THR A C 1
ATOM 1500 O O . THR A 1 180 ? -8.606 -9.100 23.188 1.00 95.88 180 THR A O 1
ATOM 1503 N N . ASP A 1 181 ? -10.096 -7.487 22.708 1.00 97.75 181 ASP A N 1
ATOM 1504 C CA . ASP A 1 181 ? -10.765 -8.279 21.684 1.00 97.75 181 ASP A CA 1
ATOM 1505 C C . ASP A 1 181 ? -9.863 -8.442 20.456 1.00 97.75 181 ASP A C 1
ATOM 1507 O O . ASP A 1 181 ? -8.894 -7.706 20.232 1.00 97.75 181 ASP A O 1
ATOM 1511 N N . ASN A 1 182 ? -10.189 -9.447 19.646 1.00 96.88 182 ASN A N 1
ATOM 1512 C CA . ASN A 1 182 ? -9.480 -9.691 18.400 1.00 96.88 182 ASN A CA 1
ATOM 1513 C C . ASN A 1 182 ? -9.543 -8.460 17.472 1.00 96.88 182 ASN A C 1
ATOM 1515 O O . ASN A 1 182 ? -10.504 -7.689 17.531 1.00 96.88 182 ASN A O 1
ATOM 1519 N N . PRO A 1 183 ? -8.556 -8.291 16.572 1.00 96.19 183 PRO A N 1
ATOM 1520 C CA . PRO A 1 183 ? -8.563 -7.199 15.608 1.00 96.19 183 PRO A CA 1
ATOM 1521 C C . PRO A 1 183 ? -9.844 -7.140 14.770 1.00 96.19 183 PRO A C 1
ATOM 1523 O O . PRO A 1 183 ? -10.359 -8.165 14.315 1.00 96.19 183 PRO A O 1
ATOM 1526 N N . VAL A 1 184 ? -10.296 -5.922 14.490 1.00 95.25 184 VAL A N 1
ATOM 1527 C CA . VAL A 1 184 ? -11.378 -5.654 13.544 1.00 95.25 184 VAL A CA 1
ATOM 1528 C C . VAL A 1 184 ? -10.834 -5.822 12.131 1.00 95.25 184 VAL A C 1
ATOM 1530 O O . VAL A 1 184 ? -9.834 -5.203 11.760 1.00 95.25 184 VAL A O 1
ATOM 1533 N N . ILE A 1 185 ? -11.491 -6.656 11.325 1.00 95.19 185 ILE A N 1
ATOM 1534 C CA . ILE A 1 185 ? -11.162 -6.802 9.906 1.00 95.19 185 ILE A CA 1
ATOM 1535 C C . ILE A 1 185 ? -11.823 -5.673 9.122 1.00 95.19 185 ILE A C 1
ATOM 1537 O O . ILE A 1 185 ? -13.045 -5.529 9.124 1.00 95.19 185 ILE A O 1
ATOM 1541 N N . VAL A 1 186 ? -11.009 -4.915 8.395 1.00 93.44 186 VAL A N 1
ATOM 1542 C CA . VAL A 1 186 ? -11.464 -3.859 7.492 1.00 93.44 186 VAL A CA 1
ATOM 1543 C C . VAL A 1 186 ? -11.461 -4.418 6.076 1.00 93.44 186 VAL A C 1
ATOM 1545 O O . VAL A 1 186 ? -10.426 -4.861 5.576 1.00 93.44 186 VAL A O 1
ATOM 1548 N N . ARG A 1 187 ? -12.629 -4.401 5.431 1.00 94.50 187 ARG A N 1
ATOM 1549 C CA . ARG A 1 187 ? -12.822 -4.836 4.045 1.00 94.50 187 ARG A CA 1
ATOM 1550 C C . ARG A 1 187 ? -13.416 -3.684 3.244 1.00 94.50 187 ARG A C 1
ATOM 1552 O O . ARG A 1 187 ? -14.577 -3.344 3.436 1.00 94.50 187 ARG A O 1
ATOM 1559 N N . VAL A 1 188 ? -12.638 -3.136 2.317 1.00 93.69 188 VAL A N 1
ATOM 1560 C CA . VAL A 1 188 ? -13.020 -1.965 1.508 1.00 93.69 188 VAL A CA 1
ATOM 1561 C C . VAL A 1 188 ? -12.688 -2.181 0.037 1.00 93.69 188 VAL A C 1
ATOM 1563 O O . VAL A 1 188 ? -11.994 -3.131 -0.322 1.00 93.69 188 VAL A O 1
ATOM 1566 N N . LYS A 1 189 ? -13.186 -1.309 -0.835 1.00 93.50 189 LYS A N 1
ATOM 1567 C CA . LYS A 1 189 ? -12.911 -1.321 -2.274 1.00 93.50 189 LYS A CA 1
ATOM 1568 C C . LYS A 1 189 ? -12.813 0.121 -2.761 1.00 93.50 189 LYS A C 1
ATOM 1570 O O . LYS A 1 189 ? -13.572 0.961 -2.292 1.00 93.50 189 LYS A O 1
ATOM 1575 N N . LEU A 1 190 ? -11.895 0.400 -3.688 1.00 91.69 190 LEU A N 1
ATOM 1576 C CA . LEU A 1 190 ? -11.820 1.721 -4.317 1.00 91.69 190 LEU A CA 1
ATOM 1577 C C . LEU A 1 190 ? -13.106 2.009 -5.104 1.00 91.69 190 LEU A C 1
ATOM 1579 O O . LEU A 1 190 ? -13.641 1.106 -5.758 1.00 91.69 190 LEU A O 1
ATOM 1583 N N . LYS A 1 191 ? -13.574 3.261 -5.047 1.00 86.50 191 LYS A N 1
ATOM 1584 C CA . LYS A 1 191 ? -14.676 3.748 -5.886 1.00 86.50 191 LYS A CA 1
ATOM 1585 C C . LYS A 1 191 ? -14.297 3.576 -7.363 1.00 86.50 191 LYS A C 1
ATOM 1587 O O . LYS A 1 191 ? -13.133 3.749 -7.726 1.00 86.50 191 LYS A O 1
ATOM 1592 N N . GLN A 1 192 ? -15.267 3.142 -8.165 1.00 70.00 192 GLN A N 1
ATOM 1593 C CA . GLN A 1 192 ? -15.111 2.929 -9.606 1.00 70.00 192 GLN A CA 1
ATOM 1594 C C . GLN A 1 192 ? -15.500 4.175 -10.383 1.00 70.00 192 GLN A C 1
ATOM 1596 O O . GLN A 1 192 ? -16.453 4.850 -9.936 1.00 70.00 192 GLN A O 1
#

pLDDT: mean 91.95, std 5.68, range [65.75, 97.75]

Radius of gyration: 18.47 Å; Cα contacts (8 Å, |Δi|>4): 390; chains: 1; bounding box: 49×39×46 Å

Foldseek 3Di:
DDWDWDDQPQWIWIQDPQNAWTFIQHPVRDTDDIDGDDQDPQRDDPVDPQNPDLQHQHKDFDDDWADAQFKIKTKIFRRVVDPQFAWEADPDPDGDIDGGRMWIKMATPVPRDIDTDHAPDHNAHAAQDDDFQDTHDDAPHAHRNFKGKDWDQLLRLLVSVVPTDGHPVSVVSNVVDDNPDGIDIDIDGDDD

Solvent-accessible surface area (backbone atoms only — not comparable to full-atom values): 10889 Å² total; per-residue (Å²): 108,77,62,44,79,50,73,53,88,82,27,41,34,38,34,47,49,76,55,42,37,40,35,31,33,42,86,83,75,40,78,84,47,74,49,76,56,81,57,69,95,26,50,58,54,92,89,43,71,68,47,74,38,72,66,24,69,24,50,46,56,89,59,80,72,38,44,29,79,52,37,42,38,41,41,31,35,33,20,66,65,47,95,73,57,33,43,31,66,48,73,89,84,48,88,58,72,43,79,37,41,54,41,37,31,43,32,34,71,84,80,70,48,73,47,76,42,68,55,79,45,78,66,32,49,33,45,78,42,89,82,48,47,50,74,42,52,52,66,79,42,44,40,54,92,40,43,32,31,36,70,40,48,29,46,56,49,32,52,47,53,76,76,43,78,50,33,73,67,52,44,53,54,36,72,73,55,50,65,85,44,74,58,48,76,45,77,46,64,80,87,130

Secondary structure (DSSP, 8-state):
---EEEEETTEEEEE-TTSSEEEEE-TTS-EEEEEE---GGGPPPTT-GGGGSTT-S--B--SPPEE-SSEEEEEEE-GGG-SS-EEEEPSTT--SEEEE-EEEEEEETTT--EEEE--SBTTB-SBPP-SS-PPPB--SEE-TTS-EEEEE-HHHHHHHHHHS---HHHHHHHHH--TTSPPEEEEE----

Nearest PDB structures (foldseek):
  4fxu-assembly1_A  TM=2.169E-01  e=3.533E+00  Brucella abortus
  3a3g-assembly1_A  TM=2.214E-01  e=7.284E+00  Photobacterium kishitanii